Protein AF-A0A962WA52-F1 (afdb_monomer)

Foldseek 3Di:
DQQLCLLQDPVLDPPDPDPDDPDPDDDDPDRPVNVLVLQLVQLVQADPPFFAEEEEEEPFFAPQVVLDDSRYRYDYDNALSNNHLVSQVVCCLVPSGLAYEYEYAAVCDHPVRCRLVQVVCQDVVNDPPHNDPLRDVLRYHYYHQGHVCHVVVNVVVVVSRVSSRVDDRDDNPPDPPDD

Solvent-accessible surface area (backbone atoms only — not comparable to full-atom values): 10191 Å² total; per-residue (Å²): 128,50,48,44,64,58,28,45,34,73,85,51,41,82,88,53,97,65,80,82,84,89,62,100,71,85,87,62,100,71,44,60,61,55,54,48,53,51,50,52,63,42,41,74,68,43,49,84,90,52,54,26,34,41,36,42,17,9,71,67,12,27,62,44,69,83,59,46,53,60,34,28,32,51,47,74,38,72,28,52,24,32,62,35,42,64,53,59,48,48,39,50,74,68,64,59,24,68,29,40,37,41,32,19,31,28,80,98,55,26,95,73,66,51,31,62,62,48,45,50,28,11,60,71,61,77,33,84,55,46,38,59,86,89,51,63,63,93,36,50,47,82,45,54,52,13,58,85,18,36,72,58,49,49,49,50,50,54,53,48,36,52,53,51,65,72,46,78,77,86,67,84,83,69,82,94,78,84,133

Structure (mmCIF, N/CA/C/O backbone):
data_AF-A0A962WA52-F1
#
_entry.id   AF-A0A962WA52-F1
#
loop_
_atom_site.group_PDB
_atom_site.id
_atom_site.type_symbol
_atom_site.label_atom_id
_atom_site.label_alt_id
_atom_site.label_comp_id
_atom_site.label_asym_id
_atom_site.label_entity_id
_atom_site.label_seq_id
_atom_site.pdbx_PDB_ins_code
_atom_site.Cartn_x
_atom_site.Cartn_y
_atom_site.Cartn_z
_atom_site.occupancy
_atom_site.B_iso_or_equiv
_atom_site.auth_seq_id
_atom_site.auth_comp_id
_atom_site.auth_asym_id
_atom_site.auth_atom_id
_atom_site.pdbx_PDB_model_num
ATOM 1 N N . SER A 1 1 ? 16.076 7.268 -10.295 1.00 64.06 1 SER A N 1
ATOM 2 C CA . SER A 1 1 ? 16.394 5.851 -9.990 1.00 64.06 1 SER A CA 1
ATOM 3 C C . SER A 1 1 ? 15.216 5.239 -9.234 1.00 64.06 1 SER A C 1
ATOM 5 O O . SER A 1 1 ? 14.479 5.982 -8.607 1.00 64.06 1 SER A O 1
ATOM 7 N N . CYS A 1 2 ? 14.982 3.922 -9.314 1.00 74.50 2 CYS A N 1
ATOM 8 C CA . CYS A 1 2 ? 13.732 3.299 -8.834 1.00 74.50 2 CYS A CA 1
ATOM 9 C C . CYS A 1 2 ? 13.733 2.846 -7.363 1.00 74.50 2 CYS A C 1
ATOM 11 O O . CYS A 1 2 ? 12.703 2.414 -6.859 1.00 74.50 2 CYS A O 1
ATOM 13 N N . GLY A 1 3 ? 14.883 2.860 -6.680 1.00 77.12 3 GLY A N 1
ATOM 14 C CA . GLY A 1 3 ? 14.985 2.459 -5.269 1.00 77.12 3 GLY A CA 1
ATOM 15 C C . GLY A 1 3 ? 14.799 0.958 -4.979 1.00 77.12 3 GLY A C 1
ATOM 16 O O . GLY A 1 3 ? 14.909 0.540 -3.831 1.00 77.12 3 GLY A O 1
ATOM 17 N N . ILE A 1 4 ? 14.585 0.119 -5.998 1.00 81.69 4 ILE A N 1
ATOM 18 C CA . ILE A 1 4 ? 14.267 -1.309 -5.829 1.00 81.69 4 ILE A CA 1
ATOM 19 C C . ILE A 1 4 ? 15.338 -2.102 -5.067 1.00 81.69 4 ILE A C 1
ATOM 21 O O . ILE A 1 4 ? 15.006 -3.009 -4.304 1.00 81.69 4 ILE A O 1
ATOM 25 N N . CYS A 1 5 ? 16.615 -1.747 -5.256 1.00 78.38 5 CYS A N 1
ATOM 26 C CA . CYS A 1 5 ? 17.740 -2.358 -4.552 1.00 78.38 5 CYS A CA 1
ATOM 27 C C . CYS A 1 5 ? 17.744 -1.963 -3.074 1.00 78.38 5 CYS A C 1
ATOM 29 O O . CYS A 1 5 ? 17.950 -2.824 -2.229 1.00 78.38 5 CYS A O 1
ATOM 31 N N . ALA A 1 6 ? 17.450 -0.698 -2.756 1.00 79.38 6 ALA A N 1
ATOM 32 C CA . ALA A 1 6 ? 17.350 -0.226 -1.376 1.00 79.38 6 ALA A CA 1
ATOM 33 C C . ALA A 1 6 ? 16.185 -0.907 -0.639 1.00 79.38 6 ALA A C 1
ATOM 35 O O . ALA A 1 6 ? 16.360 -1.361 0.486 1.00 79.38 6 ALA A O 1
ATOM 36 N N . GLY A 1 7 ? 15.036 -1.080 -1.304 1.00 74.56 7 GLY A N 1
ATOM 37 C CA . GLY A 1 7 ? 13.901 -1.829 -0.753 1.00 74.56 7 GLY A CA 1
ATOM 38 C C . GLY A 1 7 ? 14.154 -3.337 -0.599 1.00 74.56 7 GLY A C 1
ATOM 39 O O . GLY A 1 7 ? 13.487 -4.002 0.191 1.00 74.56 7 GLY A O 1
ATOM 40 N N . ALA A 1 8 ? 15.119 -3.889 -1.345 1.00 82.06 8 ALA A N 1
ATOM 41 C CA . ALA A 1 8 ? 15.523 -5.293 -1.257 1.00 82.06 8 ALA A CA 1
ATOM 42 C C . ALA A 1 8 ? 16.645 -5.547 -0.243 1.00 82.06 8 ALA A C 1
ATOM 44 O O . ALA A 1 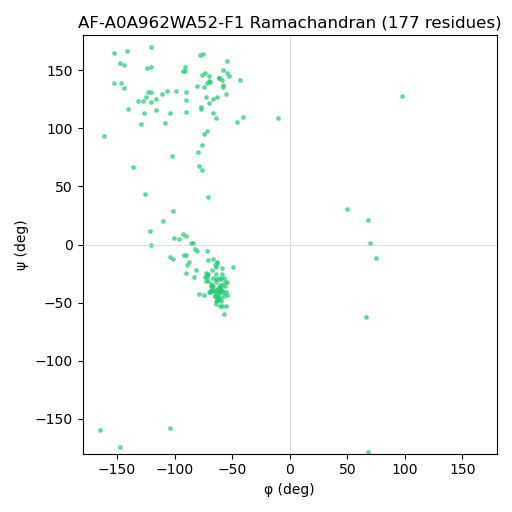8 ? 16.814 -6.679 0.204 1.00 82.06 8 ALA A O 1
ATOM 45 N N . CYS A 1 9 ? 17.454 -4.530 0.054 1.00 78.31 9 CYS A N 1
ATOM 46 C CA . CYS A 1 9 ? 18.700 -4.694 0.778 1.00 78.31 9 CYS A CA 1
ATOM 47 C C . CYS A 1 9 ? 18.429 -4.876 2.280 1.00 78.31 9 CYS A C 1
ATOM 49 O O . CYS A 1 9 ? 17.959 -3.937 2.927 1.00 78.31 9 CYS A O 1
ATOM 51 N N . PRO A 1 10 ? 18.765 -6.032 2.884 1.00 70.38 10 PRO A N 1
ATOM 52 C CA . PRO A 1 10 ? 18.552 -6.243 4.315 1.00 70.38 10 PRO A CA 1
ATOM 53 C C . PRO A 1 10 ? 19.327 -5.248 5.186 1.00 70.38 10 PRO A C 1
ATOM 55 O O . PRO A 1 10 ? 18.877 -4.909 6.278 1.00 70.38 10 PRO A O 1
ATOM 58 N N . SER A 1 11 ? 20.477 -4.759 4.706 1.00 71.81 11 SER A N 1
ATOM 59 C CA . SER A 1 11 ? 21.265 -3.747 5.414 1.00 71.81 11 SER A CA 1
ATOM 60 C C . SER A 1 11 ? 20.588 -2.373 5.409 1.00 71.81 11 SER A C 1
ATOM 62 O O . SER A 1 11 ? 20.771 -1.606 6.343 1.00 71.81 11 SER A O 1
ATOM 64 N N . SER A 1 12 ? 19.738 -2.076 4.426 1.00 73.31 12 SER A N 1
ATOM 65 C CA . SER A 1 12 ? 18.975 -0.824 4.369 1.00 73.31 12 SER A CA 1
ATOM 66 C C . SER A 1 12 ? 17.706 -0.845 5.231 1.00 73.31 12 SER A C 1
ATOM 68 O O . SER A 1 12 ? 17.027 0.176 5.326 1.00 73.31 12 SER A O 1
ATOM 70 N N . SER A 1 13 ? 17.376 -1.980 5.862 1.00 73.94 13 SER A N 1
ATOM 71 C CA . SER A 1 13 ? 16.224 -2.083 6.759 1.00 73.94 13 SER A CA 1
ATOM 72 C C . SER A 1 13 ? 16.440 -1.230 8.017 1.00 73.94 13 SER A C 1
ATOM 74 O O . SER A 1 13 ? 17.423 -1.445 8.730 1.00 73.94 13 SER A O 1
ATOM 76 N N . PRO A 1 14 ? 15.515 -0.314 8.355 1.00 69.88 14 PRO A N 1
ATOM 77 C CA . PRO A 1 14 ? 15.615 0.510 9.556 1.00 69.88 14 PRO A CA 1
ATOM 78 C C . PRO A 1 14 ? 15.382 -0.309 10.833 1.00 69.88 14 PRO A C 1
ATOM 80 O O . PRO A 1 14 ? 15.709 0.150 11.918 1.00 69.88 14 PRO A O 1
ATOM 83 N N . PHE A 1 15 ? 14.858 -1.532 10.706 1.00 74.69 15 PHE A N 1
ATOM 84 C CA . PHE A 1 15 ? 14.554 -2.432 11.821 1.00 74.69 15 PHE A CA 1
ATOM 85 C C . PHE A 1 15 ? 15.706 -3.390 12.157 1.00 74.69 15 PHE A C 1
ATOM 87 O O . PHE A 1 15 ? 15.524 -4.348 12.905 1.00 74.69 15 PHE A O 1
ATOM 94 N N . ARG A 1 16 ? 16.885 -3.193 11.558 1.00 66.38 16 ARG A N 1
ATOM 95 C CA . ARG A 1 16 ? 18.069 -4.012 11.823 1.00 66.38 16 ARG A CA 1
ATOM 96 C C . ARG A 1 16 ? 18.879 -3.406 12.975 1.00 66.38 16 ARG A C 1
ATOM 98 O O . ARG A 1 16 ? 19.330 -2.272 12.877 1.00 66.38 16 ARG A O 1
ATOM 105 N N . HIS A 1 17 ? 19.135 -4.196 14.018 1.00 54.25 17 HIS A N 1
ATOM 106 C CA . HIS A 1 17 ? 20.075 -3.863 15.094 1.00 54.25 17 HIS A CA 1
ATOM 107 C C . HIS A 1 17 ? 21.522 -4.135 14.656 1.00 54.25 17 HIS A C 1
ATOM 109 O O . HIS A 1 17 ? 22.074 -5.181 14.980 1.00 54.25 17 HIS A O 1
ATOM 115 N N . VAL A 1 18 ? 22.138 -3.237 13.887 1.00 49.59 18 VAL A N 1
ATOM 116 C CA . VAL A 1 18 ? 23.607 -3.117 13.834 1.00 49.59 18 VAL A CA 1
ATOM 117 C C . VAL A 1 18 ? 23.950 -1.646 13.626 1.00 49.59 18 VAL A C 1
ATOM 119 O O . VAL A 1 18 ? 23.264 -0.976 12.850 1.00 49.59 18 VAL A O 1
ATOM 122 N N . ASP A 1 19 ? 24.985 -1.183 14.328 1.00 43.81 19 ASP A N 1
ATOM 123 C CA . ASP A 1 19 ? 25.539 0.166 14.256 1.00 43.81 19 ASP A CA 1
ATOM 124 C C . ASP A 1 19 ? 25.669 0.679 12.818 1.00 43.81 19 ASP A C 1
ATOM 126 O O . ASP A 1 19 ? 25.969 -0.060 11.878 1.00 43.81 19 ASP A O 1
ATOM 130 N N . GLU A 1 20 ? 25.379 1.971 12.698 1.00 44.53 20 GLU A N 1
ATOM 131 C CA . GLU A 1 20 ? 25.516 2.854 11.546 1.00 44.53 20 GLU A CA 1
ATOM 132 C C . GLU A 1 20 ? 26.299 2.268 10.353 1.00 44.53 20 GLU A C 1
ATOM 134 O O . GLU A 1 20 ? 27.518 2.100 10.370 1.00 44.53 20 GLU A O 1
ATOM 139 N N . LEU A 1 21 ? 25.579 1.955 9.271 1.00 48.38 21 LEU A N 1
ATOM 140 C CA . LEU A 1 21 ? 26.187 1.493 8.026 1.00 48.38 21 LEU A CA 1
ATOM 141 C C . LEU A 1 21 ? 26.907 2.642 7.316 1.00 48.38 21 LEU A C 1
ATOM 143 O O . LEU A 1 21 ? 26.312 3.383 6.534 1.00 48.38 21 LEU A O 1
ATOM 147 N N . THR A 1 22 ? 28.219 2.721 7.514 1.00 44.91 22 THR A N 1
ATOM 148 C CA . THR A 1 22 ? 29.138 3.417 6.610 1.00 44.91 22 THR A CA 1
ATOM 149 C C . THR A 1 22 ? 29.365 2.540 5.377 1.00 44.91 22 THR A C 1
ATOM 151 O O . THR A 1 22 ? 30.307 1.754 5.324 1.00 44.91 22 THR A O 1
ATOM 154 N N . THR A 1 23 ? 28.501 2.626 4.364 1.00 39.19 23 THR A N 1
ATOM 155 C CA . THR A 1 23 ? 28.789 2.036 3.043 1.00 39.19 23 THR A CA 1
ATOM 156 C C . THR A 1 23 ? 28.875 3.134 1.993 1.00 39.19 23 THR A C 1
ATOM 158 O O . THR A 1 23 ? 27.892 3.818 1.724 1.00 39.19 23 THR A O 1
ATOM 161 N N . GLY A 1 24 ? 30.065 3.290 1.404 1.00 44.06 24 GLY A N 1
ATOM 162 C CA . GLY A 1 24 ? 30.445 4.330 0.440 1.00 44.06 24 GLY A CA 1
ATOM 163 C C . GLY A 1 24 ? 29.830 4.214 -0.960 1.00 44.06 24 GLY A C 1
ATOM 164 O O . GLY A 1 24 ? 30.521 4.455 -1.943 1.00 44.06 24 GLY A O 1
ATOM 165 N N . ILE A 1 25 ? 28.549 3.861 -1.071 1.00 44.75 25 ILE A N 1
ATOM 166 C CA . ILE A 1 25 ? 27.782 3.989 -2.316 1.00 44.75 25 ILE A CA 1
ATOM 167 C C . ILE A 1 25 ? 26.491 4.726 -1.967 1.00 44.75 25 ILE A C 1
ATOM 169 O O . ILE A 1 25 ? 2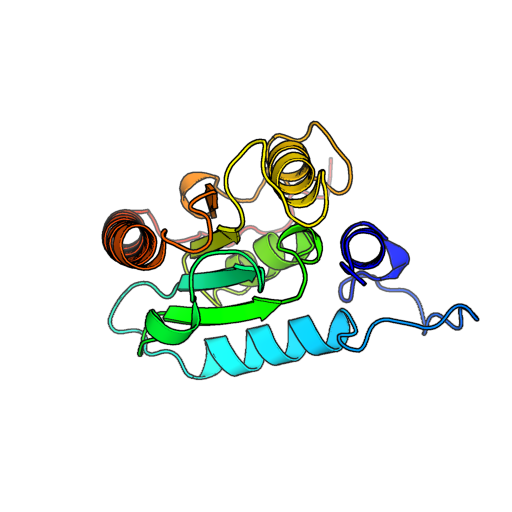5.592 4.179 -1.334 1.00 44.75 25 ILE A O 1
ATOM 173 N N . SER A 1 26 ? 26.444 6.002 -2.329 1.00 51.31 26 SER A N 1
ATOM 174 C CA . SER A 1 26 ? 25.296 6.879 -2.132 1.00 51.31 26 SER A CA 1
ATOM 175 C C . SER A 1 26 ? 24.153 6.592 -3.126 1.00 51.31 26 SER A C 1
ATOM 177 O O . SER A 1 26 ? 24.387 6.031 -4.197 1.00 51.31 26 SER A O 1
ATOM 179 N N . ILE A 1 27 ? 22.956 7.116 -2.779 1.00 47.38 27 ILE A N 1
ATOM 180 C CA . ILE A 1 27 ? 21.746 7.408 -3.606 1.00 47.38 27 ILE A CA 1
ATOM 181 C C . ILE A 1 27 ? 20.638 6.319 -3.561 1.00 47.38 27 ILE A C 1
ATOM 183 O O . ILE A 1 27 ? 20.941 5.151 -3.807 1.00 47.38 27 ILE A O 1
ATOM 187 N N . PRO A 1 28 ? 19.343 6.651 -3.263 1.00 50.53 28 PRO A N 1
ATOM 188 C CA . PRO A 1 28 ? 18.543 7.790 -3.776 1.00 50.53 28 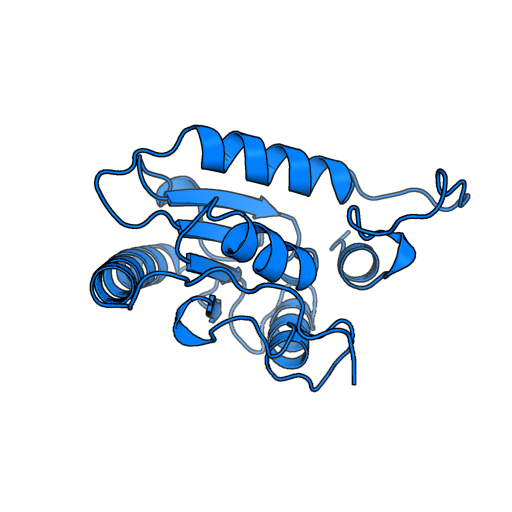PRO A CA 1
ATOM 189 C C . PRO A 1 28 ? 17.984 8.804 -2.760 1.00 50.53 28 PRO A C 1
ATOM 191 O O . PRO A 1 28 ? 18.007 8.574 -1.558 1.00 50.53 28 PRO A O 1
ATOM 194 N N . GLU A 1 29 ? 17.448 9.914 -3.292 1.00 50.91 29 GLU A N 1
ATOM 195 C CA . GLU A 1 29 ? 16.836 11.080 -2.609 1.00 50.91 29 GLU A CA 1
ATOM 196 C C . GLU A 1 29 ? 15.783 10.740 -1.534 1.00 50.91 29 GLU A C 1
ATOM 198 O O . GLU A 1 29 ? 15.524 11.554 -0.651 1.00 50.91 29 GLU A O 1
ATOM 203 N N . LEU A 1 30 ? 15.216 9.528 -1.555 1.00 60.81 30 LEU A N 1
ATOM 204 C CA . LEU A 1 30 ? 14.504 8.946 -0.418 1.00 60.81 30 LEU A CA 1
ATOM 205 C C . LEU A 1 30 ? 15.337 7.820 0.196 1.00 60.81 30 LEU A C 1
ATOM 207 O O . LEU A 1 30 ? 15.398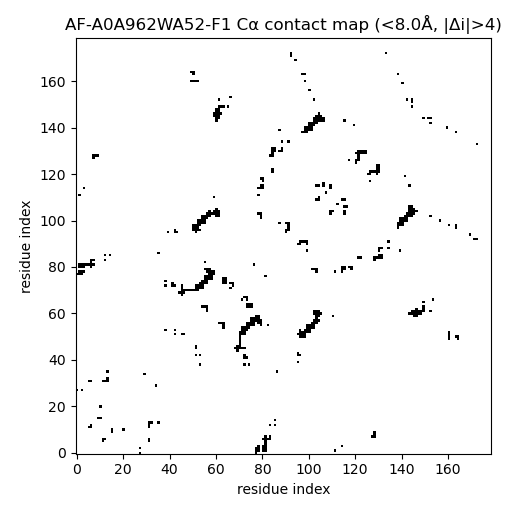 6.701 -0.322 1.00 60.81 30 LEU A O 1
ATOM 211 N N . HIS A 1 31 ? 15.935 8.113 1.345 1.00 76.81 31 HIS A N 1
ATOM 212 C CA . HIS A 1 31 ? 16.535 7.100 2.199 1.00 76.81 31 HIS A CA 1
ATOM 213 C C . HIS A 1 31 ? 15.426 6.246 2.841 1.00 76.81 31 HIS A C 1
ATOM 215 O O . HIS A 1 31 ? 14.368 6.767 3.188 1.00 76.81 31 HIS A O 1
ATOM 221 N N . ILE A 1 32 ? 15.647 4.945 3.056 1.00 80.06 32 ILE A N 1
ATOM 222 C CA . ILE A 1 32 ? 14.622 4.066 3.659 1.00 80.06 32 ILE A CA 1
ATOM 223 C C . ILE A 1 32 ? 14.159 4.597 5.031 1.00 80.06 32 ILE A C 1
ATOM 225 O O . ILE A 1 32 ? 12.973 4.540 5.348 1.00 80.06 32 ILE A O 1
ATOM 229 N N . LYS A 1 33 ? 15.068 5.198 5.812 1.00 82.94 33 LYS A N 1
ATOM 230 C CA . LYS A 1 33 ? 14.732 5.873 7.080 1.00 82.94 33 LYS A CA 1
ATOM 231 C C . LYS A 1 33 ? 13.758 7.043 6.895 1.00 82.94 33 LYS A C 1
ATOM 233 O O . LYS A 1 33 ? 12.844 7.203 7.690 1.00 82.94 33 LYS A O 1
ATOM 238 N N . GLU A 1 34 ? 13.930 7.824 5.833 1.00 86.50 34 GLU A N 1
ATOM 239 C CA . GLU A 1 34 ? 13.046 8.947 5.510 1.00 86.50 34 GLU A CA 1
ATOM 240 C C . GLU A 1 34 ? 11.653 8.447 5.107 1.00 86.50 34 GLU A C 1
ATOM 242 O O . GLU A 1 34 ? 10.645 9.001 5.535 1.00 86.50 34 GLU A O 1
ATOM 247 N N . LEU A 1 35 ? 11.571 7.350 4.344 1.00 88.88 35 LEU A N 1
ATOM 248 C CA . LEU A 1 35 ? 10.287 6.723 4.024 1.00 88.88 35 LEU A CA 1
ATOM 249 C C . LEU A 1 35 ? 9.563 6.228 5.285 1.00 88.88 35 LEU A C 1
ATOM 251 O O . LEU A 1 35 ? 8.342 6.370 5.379 1.00 88.88 35 LEU A O 1
ATOM 255 N N . LEU A 1 36 ? 10.299 5.661 6.248 1.00 91.00 36 LEU A N 1
ATOM 256 C CA . LEU A 1 36 ? 9.731 5.231 7.526 1.00 91.00 36 LEU A CA 1
ATOM 257 C C . LEU A 1 36 ? 9.193 6.430 8.315 1.00 91.00 36 LEU A C 1
ATOM 259 O O . LEU A 1 36 ? 8.021 6.431 8.677 1.00 91.00 36 LEU A O 1
ATOM 263 N N . ALA A 1 37 ? 10.003 7.478 8.483 1.00 92.00 37 ALA A N 1
ATOM 264 C CA . ALA A 1 37 ? 9.596 8.693 9.185 1.00 92.00 37 ALA A CA 1
ATOM 265 C C . ALA A 1 37 ? 8.360 9.343 8.537 1.00 92.00 37 ALA A C 1
ATOM 267 O O . ALA A 1 37 ? 7.426 9.745 9.228 1.00 92.00 37 ALA A O 1
ATOM 268 N N . ARG A 1 38 ? 8.297 9.385 7.198 1.00 94.44 38 ARG A N 1
ATOM 269 C CA . ARG A 1 38 ? 7.111 9.861 6.465 1.00 94.44 38 ARG A CA 1
ATOM 270 C C . ARG A 1 38 ? 5.893 8.976 6.681 1.00 94.44 38 ARG A C 1
ATOM 272 O O . ARG A 1 38 ? 4.789 9.505 6.788 1.00 94.44 38 ARG A O 1
ATOM 279 N N . THR A 1 39 ? 6.080 7.658 6.726 1.00 95.69 39 THR A N 1
ATOM 280 C CA . THR A 1 39 ? 5.002 6.696 6.996 1.00 95.69 39 THR A CA 1
ATOM 281 C C . THR A 1 39 ? 4.404 6.961 8.374 1.00 95.69 39 THR A C 1
ATOM 283 O O . THR A 1 39 ? 3.205 7.200 8.482 1.00 95.69 39 THR A O 1
ATOM 286 N N . GLU A 1 40 ? 5.241 7.015 9.410 1.00 96.00 40 GLU A N 1
ATOM 287 C CA . GLU A 1 40 ? 4.818 7.288 10.787 1.00 96.00 40 GLU A CA 1
ATOM 288 C C . GLU A 1 40 ? 4.138 8.652 10.911 1.00 96.00 40 GLU A C 1
ATOM 290 O O . GLU A 1 40 ? 3.027 8.750 11.428 1.00 96.00 40 GLU A O 1
ATOM 295 N N . ALA A 1 41 ? 4.753 9.701 10.358 1.00 96.94 41 ALA A N 1
ATOM 296 C CA . ALA A 1 41 ? 4.211 11.054 10.408 1.00 96.94 41 ALA A CA 1
ATOM 297 C C . ALA A 1 41 ? 2.880 11.200 9.655 1.00 96.94 41 ALA A C 1
ATOM 299 O O . ALA A 1 41 ? 2.073 12.062 10.005 1.00 96.94 41 ALA A O 1
ATOM 300 N N . SER A 1 42 ? 2.650 10.403 8.608 1.00 96.94 42 SER A N 1
ATOM 301 C CA . SER A 1 42 ? 1.387 10.419 7.862 1.00 96.94 42 SER A CA 1
ATOM 302 C C . SER A 1 42 ? 0.298 9.652 8.609 1.00 96.94 42 SER A C 1
ATOM 304 O O . SER A 1 42 ? -0.817 10.150 8.726 1.00 96.94 42 SER A O 1
ATOM 306 N N . LEU A 1 43 ? 0.632 8.486 9.169 1.00 97.56 43 LEU A N 1
ATOM 307 C CA . LEU A 1 43 ? -0.304 7.656 9.931 1.00 97.56 43 LEU A CA 1
ATOM 308 C C . LEU A 1 43 ? -0.713 8.291 11.264 1.00 97.56 43 LEU A C 1
ATOM 310 O O . LEU A 1 43 ? -1.879 8.211 11.639 1.00 97.56 43 LEU A O 1
ATOM 314 N N . ALA A 1 44 ? 0.196 8.999 11.939 1.00 96.69 44 ALA A N 1
ATOM 315 C CA . ALA A 1 44 ? -0.084 9.681 13.206 1.00 96.69 44 ALA A CA 1
ATOM 316 C C . ALA A 1 44 ? -1.146 10.794 13.103 1.00 96.69 44 ALA A C 1
ATOM 318 O O . ALA A 1 44 ? -1.663 11.249 14.121 1.00 96.69 44 ALA A O 1
ATOM 319 N N . LYS A 1 45 ? -1.459 11.259 11.887 1.00 95.81 45 LYS A N 1
ATOM 320 C CA . LYS A 1 45 ? -2.461 12.306 11.627 1.00 95.81 45 LYS A CA 1
ATOM 321 C C . LYS A 1 45 ? -3.858 11.748 11.363 1.00 95.81 45 LYS A C 1
ATOM 323 O O . LYS A 1 45 ? -4.795 12.535 11.239 1.00 95.81 45 LYS A O 1
ATOM 328 N N . LEU A 1 46 ? -3.988 10.433 11.207 1.00 97.19 46 LEU A N 1
ATOM 329 C CA . LEU A 1 46 ? -5.256 9.812 10.852 1.00 97.19 46 LEU A CA 1
ATOM 330 C C . LEU A 1 46 ? -6.200 9.749 12.055 1.00 97.19 46 LEU A C 1
ATOM 332 O O . LEU A 1 46 ? -5.779 9.558 13.196 1.00 97.19 46 LEU A O 1
ATOM 336 N N . SER A 1 47 ? -7.494 9.881 11.787 1.00 95.50 47 SER A N 1
ATOM 337 C CA . SER A 1 47 ? -8.557 9.657 12.757 1.00 95.50 47 SER A CA 1
ATOM 338 C C . SER A 1 47 ? -8.831 8.161 12.956 1.00 95.50 47 SER A C 1
ATOM 340 O O . SER A 1 47 ? -8.424 7.309 12.164 1.00 95.50 47 SER A O 1
ATOM 342 N N . SER A 1 48 ? -9.526 7.841 14.048 1.00 92.31 48 SER A N 1
ATOM 343 C CA . SER A 1 48 ? -9.891 6.468 14.434 1.00 92.31 48 SER A CA 1
ATOM 344 C C . SER A 1 48 ? -11.392 6.187 14.290 1.00 92.31 48 SER A C 1
ATOM 346 O O . SER A 1 48 ? -11.911 5.284 14.936 1.00 92.31 48 SER A O 1
ATOM 348 N N . ASP A 1 49 ? -12.105 6.980 13.487 1.00 90.75 49 ASP A N 1
ATOM 349 C CA . ASP A 1 49 ? -13.539 6.821 13.198 1.00 90.75 49 ASP A CA 1
ATOM 350 C C . ASP A 1 49 ? -13.836 5.634 12.271 1.00 90.75 49 ASP A C 1
ATOM 352 O O . ASP A 1 49 ? -14.916 5.051 12.340 1.00 90.75 49 ASP A O 1
ATOM 356 N N . GLN A 1 50 ? -12.882 5.270 11.415 1.00 93.19 50 GLN A N 1
ATOM 357 C CA . GLN A 1 50 ? -12.944 4.118 10.515 1.00 93.19 50 GLN A CA 1
ATOM 358 C C . GLN A 1 50 ? -11.563 3.446 10.447 1.00 93.19 50 GLN A C 1
ATOM 360 O O . GLN A 1 50 ? -10.570 4.052 10.866 1.00 93.19 50 GLN A O 1
ATOM 365 N N . PRO A 1 51 ? -11.457 2.217 9.904 1.00 96.88 51 PRO A N 1
ATOM 366 C CA . PRO A 1 51 ? -10.166 1.560 9.735 1.00 96.88 51 PRO A CA 1
ATOM 367 C C . PRO A 1 51 ? -9.190 2.424 8.935 1.00 96.88 51 PRO A C 1
ATOM 369 O O . PRO A 1 51 ? -9.520 2.916 7.855 1.00 96.88 51 PRO A O 1
ATOM 372 N N . ARG A 1 52 ? -7.984 2.598 9.475 1.00 98.19 52 ARG A N 1
ATOM 373 C CA . ARG A 1 52 ? -6.897 3.363 8.873 1.00 98.19 52 ARG A CA 1
ATOM 374 C C . ARG A 1 52 ? -6.172 2.532 7.823 1.00 98.19 52 ARG A C 1
ATOM 376 O O . ARG A 1 52 ? -5.845 1.368 8.072 1.00 98.19 52 ARG A O 1
ATOM 383 N N . ILE A 1 53 ? -5.865 3.142 6.682 1.00 98.62 53 ILE A N 1
ATOM 384 C CA . ILE A 1 53 ? -5.123 2.509 5.586 1.00 98.62 53 ILE A CA 1
ATOM 385 C C . ILE A 1 53 ? -3.844 3.292 5.293 1.00 98.62 53 ILE A C 1
ATOM 387 O O . ILE A 1 53 ? -3.875 4.507 5.091 1.00 98.62 53 ILE A O 1
ATOM 391 N N . MET A 1 54 ? -2.724 2.572 5.201 1.00 98.56 54 MET A N 1
ATOM 392 C CA . MET A 1 54 ? -1.500 3.080 4.584 1.00 98.56 54 MET A CA 1
ATOM 393 C C . MET A 1 54 ? -1.502 2.744 3.088 1.00 98.56 54 MET A C 1
ATOM 395 O O . MET A 1 54 ? -1.429 1.572 2.721 1.00 98.56 54 MET A O 1
ATOM 399 N N . LEU A 1 55 ? -1.570 3.757 2.227 1.00 98.69 55 LEU A N 1
ATOM 400 C CA . LEU A 1 55 ? -1.542 3.638 0.770 1.00 98.69 55 LEU A CA 1
ATOM 401 C C . LEU A 1 55 ? -0.169 4.037 0.211 1.00 98.69 55 LEU A C 1
ATOM 403 O O . LEU A 1 55 ? 0.207 5.208 0.230 1.00 98.69 55 LEU A O 1
ATOM 407 N N . TYR A 1 56 ? 0.564 3.081 -0.354 1.00 98.31 56 TYR A N 1
ATOM 408 C CA . TYR A 1 56 ? 1.769 3.357 -1.138 1.00 98.31 56 TYR A CA 1
ATOM 409 C C . TYR A 1 56 ? 1.457 3.334 -2.634 1.00 98.31 56 TYR A C 1
ATOM 411 O O . TYR A 1 56 ? 0.833 2.397 -3.127 1.00 98.31 56 TYR A O 1
ATOM 419 N N . GLY A 1 57 ? 1.919 4.344 -3.367 1.00 97.25 57 GLY A N 1
ATOM 420 C CA . GLY A 1 57 ? 1.810 4.444 -4.822 1.00 97.25 57 GLY A CA 1
ATOM 421 C C . GLY A 1 57 ? 3.168 4.621 -5.483 1.00 97.25 57 GLY A C 1
ATOM 422 O O . GLY A 1 57 ? 4.078 5.186 -4.879 1.00 97.25 57 GLY A O 1
ATOM 423 N N . CYS A 1 58 ? 3.315 4.173 -6.731 1.00 94.69 58 CYS A N 1
ATOM 424 C CA . CYS A 1 58 ? 4.442 4.609 -7.555 1.00 94.69 58 CYS A CA 1
ATOM 425 C C . CYS A 1 58 ? 4.101 5.851 -8.389 1.00 94.69 58 CYS A C 1
ATOM 427 O O . CYS A 1 58 ? 2.977 5.949 -8.876 1.00 94.69 58 CYS A O 1
ATOM 429 N N . ASP A 1 59 ? 5.090 6.702 -8.673 1.00 95.75 59 ASP A N 1
ATOM 430 C CA . ASP A 1 59 ? 4.937 7.960 -9.433 1.00 95.75 59 ASP A CA 1
ATOM 431 C C . ASP A 1 59 ? 4.382 7.770 -10.859 1.00 95.75 59 ASP A C 1
ATOM 433 O O . ASP A 1 59 ? 3.846 8.696 -11.459 1.00 95.75 59 ASP A O 1
ATOM 437 N N . HIS A 1 60 ? 4.494 6.556 -11.406 1.00 96.44 60 HIS A N 1
ATOM 438 C CA . HIS A 1 60 ? 4.000 6.182 -12.737 1.00 96.44 60 HIS A CA 1
ATOM 439 C C . HIS A 1 60 ? 2.660 5.416 -12.707 1.00 96.44 60 HIS A C 1
ATOM 441 O O . HIS A 1 60 ? 2.210 4.897 -13.728 1.00 96.44 60 HIS A O 1
ATOM 447 N N . GLY A 1 61 ? 2.054 5.274 -11.527 1.00 96.69 61 GLY A N 1
ATOM 448 C CA . GLY A 1 61 ? 0.772 4.604 -11.316 1.00 96.69 61 GLY A CA 1
ATOM 449 C C . GLY A 1 61 ? -0.360 5.601 -11.083 1.00 96.69 61 GLY A C 1
ATOM 450 O O . GLY A 1 61 ? -0.273 6.763 -11.469 1.00 96.69 61 GLY A O 1
ATOM 451 N N . SER A 1 62 ? -1.427 5.133 -10.439 1.00 97.50 62 SER A N 1
ATOM 452 C CA . SER A 1 62 ? -2.529 5.982 -9.981 1.00 97.50 62 SER A CA 1
ATOM 453 C C . SER A 1 62 ? -2.036 7.139 -9.106 1.00 97.50 62 SER A C 1
ATOM 455 O O . SER A 1 62 ? -1.116 6.973 -8.304 1.00 97.50 62 SER A O 1
ATOM 457 N N . VAL A 1 63 ? -2.723 8.279 -9.181 1.00 97.06 63 VAL A N 1
ATOM 458 C CA . VAL A 1 63 ? -2.452 9.448 -8.332 1.00 97.06 63 VAL A CA 1
ATOM 459 C C . VAL A 1 63 ? -2.969 9.173 -6.918 1.00 97.06 63 VAL A C 1
ATOM 461 O O . VAL A 1 63 ? -4.152 9.332 -6.633 1.00 97.06 63 VAL A O 1
ATOM 464 N N . VAL A 1 64 ? -2.094 8.706 -6.024 1.00 97.44 64 VAL A N 1
ATOM 465 C CA . VAL A 1 64 ? -2.499 8.295 -4.665 1.00 97.44 64 VAL A CA 1
ATOM 466 C C . VAL A 1 64 ? -2.836 9.471 -3.750 1.00 97.44 64 VAL A C 1
ATOM 468 O O . VAL A 1 64 ? -3.613 9.304 -2.814 1.00 97.44 64 VAL A O 1
ATOM 471 N N . GLN A 1 65 ? -2.298 10.662 -4.026 1.00 96.75 65 GLN A N 1
ATOM 472 C CA . GLN A 1 65 ? -2.582 11.881 -3.258 1.00 96.75 65 GLN A CA 1
ATOM 473 C C . GLN A 1 65 ? -4.068 12.257 -3.302 1.00 96.75 65 GLN A C 1
ATOM 475 O O . GLN A 1 65 ? -4.600 12.700 -2.289 1.00 96.75 65 GLN A O 1
ATOM 480 N N . ASP A 1 66 ? -4.746 12.006 -4.426 1.00 96.69 66 ASP A N 1
ATOM 481 C CA . ASP A 1 66 ? -6.180 12.283 -4.605 1.00 96.69 66 ASP A CA 1
ATOM 482 C C . ASP A 1 66 ? -7.076 11.403 -3.714 1.00 96.69 66 ASP A C 1
ATOM 484 O O . ASP A 1 66 ? -8.273 11.652 -3.588 1.00 96.69 66 ASP A O 1
ATOM 488 N N . ILE A 1 67 ? -6.508 10.355 -3.112 1.00 97.50 67 ILE A N 1
ATOM 489 C CA . ILE A 1 67 ? -7.214 9.366 -2.288 1.00 97.50 67 ILE A CA 1
ATOM 490 C C . ILE A 1 67 ? -6.947 9.596 -0.793 1.00 97.50 67 ILE A C 1
ATOM 492 O O . ILE A 1 67 ? -7.624 9.016 0.055 1.00 97.50 67 ILE A O 1
ATOM 496 N N . GLN A 1 68 ? -5.981 10.456 -0.454 1.00 97.25 68 GLN A N 1
ATOM 497 C CA . GLN A 1 68 ? -5.675 10.796 0.931 1.00 97.25 68 GLN A CA 1
ATOM 498 C C . GLN A 1 68 ? -6.908 11.377 1.635 1.00 97.25 68 GLN A C 1
ATOM 500 O O . GLN A 1 68 ? -7.607 12.238 1.100 1.00 97.25 68 GLN A O 1
ATOM 505 N N . SER A 1 69 ? -7.160 10.928 2.860 1.00 97.56 69 SER A N 1
ATOM 506 C CA . SER A 1 69 ? -8.319 11.334 3.657 1.00 97.56 69 SER A CA 1
ATOM 507 C C . SER A 1 69 ? -7.977 11.342 5.149 1.00 97.56 69 SER A C 1
ATOM 509 O O . SER A 1 69 ? -6.827 11.126 5.530 1.00 97.56 69 SER A O 1
ATOM 511 N N . SER A 1 70 ? -8.967 11.572 6.016 1.00 97.38 70 SER A N 1
ATOM 512 C CA . SER A 1 70 ? -8.777 11.471 7.468 1.00 97.38 70 SER A CA 1
ATOM 513 C C . SER A 1 70 ? -8.428 10.053 7.933 1.00 97.38 70 SER A C 1
ATOM 515 O O . SER A 1 70 ? -7.861 9.899 9.005 1.00 97.38 70 SER A O 1
ATOM 517 N N . THR A 1 71 ? -8.710 9.021 7.134 1.00 98.06 71 THR A N 1
ATOM 518 C CA . THR A 1 71 ? -8.479 7.605 7.479 1.00 98.06 71 THR A CA 1
ATOM 519 C C . THR A 1 71 ? -7.541 6.899 6.498 1.00 98.06 71 THR A C 1
ATOM 521 O O . THR A 1 71 ? -7.207 5.731 6.683 1.00 98.06 71 THR A O 1
ATOM 524 N N . VAL A 1 72 ? -7.056 7.597 5.469 1.00 98.50 72 VAL A N 1
ATOM 525 C CA . VAL A 1 72 ? -6.139 7.051 4.463 1.00 98.50 72 VAL A CA 1
ATOM 526 C C . VAL A 1 72 ? -4.918 7.952 4.357 1.00 98.50 72 VAL A C 1
ATOM 528 O O . VAL A 1 72 ? -5.017 9.085 3.885 1.00 98.50 72 VAL A O 1
ATOM 531 N N . ALA A 1 73 ? -3.755 7.439 4.754 1.00 98.38 73 ALA A N 1
ATOM 532 C CA . ALA A 1 73 ? -2.470 8.091 4.522 1.00 98.38 73 ALA A CA 1
ATOM 533 C C . ALA A 1 73 ? -1.900 7.623 3.181 1.00 98.38 73 ALA A C 1
ATOM 535 O O . ALA A 1 73 ? -1.836 6.420 2.941 1.00 98.38 73 ALA A O 1
ATOM 536 N N . ALA A 1 74 ? -1.456 8.544 2.322 1.00 98.19 74 ALA A N 1
ATOM 537 C CA . ALA A 1 74 ? -0.944 8.208 0.995 1.00 98.19 74 ALA A CA 1
ATOM 538 C C . ALA A 1 74 ? 0.489 8.714 0.782 1.00 98.19 74 ALA A C 1
ATOM 540 O O . ALA A 1 74 ? 0.788 9.884 1.011 1.00 98.19 74 ALA A O 1
ATOM 541 N N . ILE A 1 75 ? 1.377 7.848 0.291 1.00 97.12 75 ILE A N 1
ATOM 542 C CA . ILE A 1 75 ? 2.753 8.203 -0.084 1.00 97.12 75 ILE A CA 1
ATOM 543 C C . ILE A 1 75 ? 3.010 7.739 -1.518 1.00 97.12 75 ILE A C 1
ATOM 545 O O . ILE A 1 75 ? 2.879 6.552 -1.814 1.00 97.12 75 ILE A O 1
ATOM 549 N N . SER A 1 76 ? 3.411 8.668 -2.395 1.00 95.31 76 SER A N 1
ATOM 550 C CA . SER A 1 76 ? 3.980 8.326 -3.708 1.00 95.31 76 SER A CA 1
ATOM 551 C C . SER A 1 76 ? 5.499 8.235 -3.626 1.00 95.31 76 SER A C 1
ATOM 553 O O . SER A 1 76 ? 6.135 8.909 -2.810 1.00 95.31 76 SER A O 1
ATOM 555 N N . MET A 1 77 ? 6.075 7.382 -4.462 1.00 93.44 77 MET A N 1
ATOM 556 C CA . MET A 1 77 ? 7.508 7.136 -4.541 1.00 93.44 77 MET A CA 1
ATOM 557 C C . MET A 1 77 ? 7.903 6.670 -5.952 1.00 93.44 77 MET A C 1
ATOM 559 O O . MET A 1 77 ? 7.051 6.172 -6.686 1.00 93.44 77 MET A O 1
ATOM 563 N N . PRO A 1 78 ? 9.194 6.675 -6.326 1.00 93.56 78 PRO A N 1
ATOM 564 C CA . PRO A 1 78 ? 9.603 6.311 -7.688 1.00 93.56 78 PRO A CA 1
ATOM 565 C C . PRO A 1 78 ? 9.142 4.918 -8.149 1.00 93.56 78 PRO A C 1
ATOM 567 O O . PRO A 1 78 ? 8.859 4.693 -9.323 1.00 93.56 78 PRO A O 1
ATOM 570 N N . CYS A 1 79 ? 9.048 3.952 -7.232 1.00 94.69 79 CYS A N 1
ATOM 571 C CA . CYS A 1 79 ? 8.589 2.598 -7.532 1.00 94.69 79 CYS A CA 1
ATOM 572 C C . CYS A 1 79 ? 7.960 1.942 -6.305 1.00 94.69 79 CYS A C 1
ATOM 574 O O . CYS A 1 79 ? 8.550 1.983 -5.229 1.00 94.69 79 CYS A O 1
ATOM 576 N N . ALA A 1 80 ? 6.858 1.211 -6.480 1.00 94.94 80 ALA A N 1
ATOM 577 C CA . ALA A 1 80 ? 6.245 0.419 -5.409 1.00 94.94 80 ALA A CA 1
ATOM 578 C C . ALA A 1 80 ? 7.226 -0.606 -4.802 1.00 94.94 80 ALA A C 1
ATOM 580 O O . ALA A 1 80 ? 7.175 -0.911 -3.616 1.00 94.94 80 ALA A O 1
ATOM 581 N N . ALA A 1 81 ? 8.190 -1.083 -5.595 1.00 93.81 81 ALA A N 1
ATOM 582 C CA . ALA A 1 81 ? 9.210 -2.029 -5.150 1.00 93.81 81 ALA A CA 1
ATOM 583 C C . ALA A 1 81 ? 10.270 -1.435 -4.202 1.00 93.81 81 ALA A C 1
ATOM 585 O O . ALA A 1 81 ? 11.121 -2.182 -3.705 1.00 93.81 81 ALA A O 1
ATOM 586 N N . LEU A 1 82 ? 10.237 -0.118 -3.965 1.00 92.31 82 LEU A N 1
ATOM 587 C CA . LEU A 1 82 ? 10.997 0.537 -2.903 1.00 92.31 82 LEU A CA 1
ATOM 588 C C . LEU A 1 82 ? 10.411 0.218 -1.518 1.00 92.31 82 LEU A C 1
ATOM 590 O O . LEU A 1 82 ? 11.176 0.219 -0.561 1.00 92.31 82 LEU A O 1
ATOM 594 N N . VAL A 1 83 ? 9.112 -0.102 -1.403 1.00 92.75 83 VAL A N 1
ATOM 595 C CA . VAL A 1 83 ? 8.484 -0.495 -0.129 1.00 92.75 83 VAL A CA 1
ATOM 596 C C . VAL A 1 83 ? 9.062 -1.839 0.335 1.00 92.75 83 VAL A C 1
ATOM 598 O O . VAL A 1 83 ? 8.826 -2.866 -0.314 1.00 92.75 83 VAL A O 1
ATOM 601 N N . PRO A 1 84 ? 9.808 -1.885 1.454 1.00 91.25 84 PRO A N 1
ATOM 602 C CA . PRO A 1 84 ? 10.272 -3.149 2.008 1.00 91.25 84 PRO A CA 1
ATOM 603 C C . PRO A 1 84 ? 9.087 -3.910 2.626 1.00 91.25 84 PRO A C 1
ATOM 605 O O . PRO A 1 84 ? 8.307 -3.304 3.358 1.00 91.25 84 PRO A O 1
ATOM 608 N N . PRO A 1 85 ? 8.963 -5.240 2.466 1.00 94.06 85 PRO A N 1
ATOM 609 C CA . PRO A 1 85 ? 7.901 -6.009 3.130 1.00 94.06 85 PRO A CA 1
ATOM 610 C C . PRO A 1 85 ? 7.916 -5.900 4.662 1.00 94.06 85 PRO A C 1
ATOM 612 O O . PRO A 1 85 ? 6.878 -6.019 5.305 1.00 94.06 85 PRO A O 1
ATOM 615 N N . ALA A 1 86 ? 9.078 -5.608 5.257 1.00 91.38 86 ALA A N 1
ATOM 616 C CA . ALA A 1 86 ? 9.200 -5.336 6.687 1.00 91.38 86 ALA A CA 1
ATOM 617 C C . ALA A 1 86 ? 8.437 -4.075 7.134 1.00 91.38 86 ALA A C 1
ATOM 619 O O . ALA A 1 86 ? 8.039 -3.999 8.289 1.00 91.38 86 ALA A O 1
ATOM 620 N N . PHE A 1 87 ? 8.206 -3.102 6.242 1.00 92.88 87 PHE A N 1
ATOM 621 C CA . PHE A 1 87 ? 7.389 -1.924 6.558 1.00 92.88 87 PHE A CA 1
ATOM 622 C C . PHE A 1 87 ? 5.930 -2.322 6.736 1.00 92.88 87 PHE A C 1
ATOM 624 O O . PHE A 1 87 ? 5.276 -1.832 7.646 1.00 92.88 87 PHE A O 1
ATOM 631 N N . VAL A 1 88 ? 5.439 -3.244 5.906 1.00 95.69 88 VAL A N 1
ATOM 632 C CA . VAL A 1 88 ? 4.074 -3.770 6.018 1.00 95.69 88 VAL A CA 1
ATOM 633 C C . VAL A 1 88 ? 3.886 -4.487 7.354 1.00 95.69 88 VAL A C 1
ATOM 635 O O . VAL A 1 88 ? 2.934 -4.198 8.070 1.00 95.69 88 VAL A O 1
ATOM 638 N N . ASP A 1 89 ? 4.829 -5.364 7.724 1.00 94.25 89 ASP A N 1
ATOM 639 C CA . ASP A 1 89 ? 4.820 -6.030 9.036 1.00 94.25 89 ASP A CA 1
ATOM 640 C C . ASP A 1 89 ? 4.875 -5.010 10.182 1.00 94.25 89 ASP A C 1
ATOM 642 O O . ASP A 1 89 ? 4.083 -5.089 11.114 1.00 94.25 89 ASP A O 1
ATOM 646 N N . TYR A 1 90 ? 5.760 -4.015 10.094 1.00 94.00 90 TYR A N 1
ATOM 647 C CA . TYR A 1 90 ? 5.886 -2.958 11.097 1.00 94.00 90 TYR A CA 1
ATOM 648 C C . TYR A 1 90 ? 4.589 -2.164 11.292 1.00 94.00 90 TYR A C 1
ATOM 650 O O . TYR A 1 90 ? 4.111 -2.063 12.419 1.00 94.00 90 TYR A O 1
ATOM 658 N N . VAL A 1 91 ? 4.006 -1.642 10.207 1.00 96.31 91 VAL A N 1
ATOM 659 C CA . VAL A 1 91 ? 2.786 -0.818 10.243 1.00 96.31 91 VAL A CA 1
ATOM 660 C C . VAL A 1 91 ? 1.634 -1.565 10.910 1.00 96.31 91 VAL A C 1
ATOM 662 O O . VAL A 1 91 ? 0.948 -0.989 11.752 1.00 96.31 91 VAL A O 1
ATOM 665 N N . LEU A 1 92 ? 1.454 -2.844 10.571 1.00 95.81 92 LEU A N 1
ATOM 666 C CA . LEU A 1 92 ? 0.386 -3.672 11.129 1.00 95.81 92 LEU A CA 1
ATOM 667 C C . LEU A 1 92 ? 0.689 -4.092 12.575 1.00 95.81 92 LEU A C 1
ATOM 669 O O . LEU A 1 92 ? -0.178 -4.001 13.435 1.00 95.81 92 LEU A O 1
ATOM 673 N N . ARG A 1 93 ? 1.925 -4.512 12.877 1.00 93.56 93 ARG A N 1
ATOM 674 C CA . ARG A 1 93 ? 2.327 -4.942 14.229 1.00 93.56 93 ARG A CA 1
ATOM 675 C C . ARG A 1 93 ? 2.262 -3.816 15.253 1.00 93.56 93 ARG A C 1
ATOM 677 O O . ARG A 1 93 ? 2.086 -4.084 16.431 1.00 93.56 93 ARG A O 1
ATOM 684 N N . GLN A 1 94 ? 2.518 -2.580 14.842 1.00 93.50 94 GLN A N 1
ATOM 685 C CA . GLN A 1 94 ? 2.458 -1.413 15.723 1.00 93.50 94 GLN A CA 1
ATOM 686 C C . GLN A 1 94 ? 1.068 -0.756 15.747 1.00 93.50 94 GLN A C 1
ATOM 688 O O . GLN A 1 94 ? 0.939 0.330 16.301 1.00 93.50 94 GLN A O 1
ATOM 693 N N . ASP A 1 95 ? 0.056 -1.376 15.124 1.00 93.31 95 ASP A N 1
ATOM 694 C CA . ASP A 1 95 ? -1.314 -0.850 14.985 1.00 93.31 95 ASP A CA 1
ATOM 695 C C . ASP A 1 95 ? -1.379 0.603 14.457 1.00 93.31 95 ASP A C 1
ATOM 697 O O . ASP A 1 95 ? -2.302 1.380 14.728 1.00 93.31 95 ASP A O 1
ATOM 701 N N . LEU A 1 96 ? -0.396 0.994 13.637 1.00 95.44 96 LEU A N 1
ATOM 702 C CA . LEU A 1 96 ? -0.383 2.321 13.013 1.00 95.44 96 LEU A CA 1
ATOM 703 C C . LEU A 1 96 ? -1.510 2.432 11.975 1.00 95.44 96 LEU A C 1
ATOM 705 O O . LEU A 1 96 ? -2.129 3.487 11.822 1.00 95.44 96 LEU A O 1
ATOM 709 N N . ALA A 1 97 ? -1.812 1.322 11.298 1.00 97.25 97 ALA A N 1
ATOM 710 C CA . ALA A 1 97 ? -2.935 1.173 10.383 1.00 97.25 97 ALA A CA 1
ATOM 711 C C . ALA A 1 97 ? -3.524 -0.240 10.474 1.00 97.25 97 ALA A C 1
ATOM 713 O O . ALA A 1 97 ? -2.813 -1.197 10.774 1.00 97.25 97 ALA A O 1
ATOM 714 N N . GLN A 1 98 ? -4.806 -0.384 10.138 1.00 97.62 98 GLN A N 1
ATOM 715 C CA . GLN A 1 98 ? -5.466 -1.689 10.072 1.00 97.62 98 GLN A CA 1
ATOM 716 C C . GLN A 1 98 ? -5.187 -2.412 8.748 1.00 97.62 98 GLN A C 1
ATOM 718 O O . GLN A 1 98 ? -5.283 -3.640 8.699 1.00 97.62 98 GLN A O 1
ATOM 723 N N . GLY A 1 99 ? -4.817 -1.686 7.690 1.00 98.00 99 GLY A N 1
ATOM 724 C CA . GLY A 1 99 ? -4.448 -2.279 6.408 1.00 98.00 99 GLY A CA 1
ATOM 725 C C . GLY A 1 99 ? -3.381 -1.497 5.654 1.00 98.00 99 GLY A C 1
ATOM 726 O O . GLY A 1 99 ? -3.213 -0.288 5.828 1.00 98.00 99 GLY A O 1
ATOM 727 N N . VAL A 1 100 ? -2.669 -2.204 4.779 1.00 98.62 100 VAL A N 1
ATOM 728 C CA . VAL A 1 100 ? -1.687 -1.622 3.860 1.00 98.62 100 VAL A CA 1
ATOM 729 C C . VAL A 1 100 ? -2.097 -1.935 2.428 1.00 98.62 100 VAL A C 1
ATOM 731 O O . VAL A 1 100 ? -2.237 -3.100 2.056 1.00 98.62 100 VAL A O 1
ATOM 734 N N . LEU A 1 101 ? -2.271 -0.897 1.614 1.00 98.75 101 LEU A N 1
ATOM 735 C CA . LEU A 1 101 ? -2.540 -1.017 0.187 1.00 98.75 101 LEU A CA 1
ATOM 736 C C . LEU A 1 101 ? -1.326 -0.516 -0.597 1.00 98.75 101 LEU A C 1
ATOM 738 O O . LEU A 1 101 ? -0.822 0.577 -0.353 1.00 98.75 101 LEU A O 1
ATOM 742 N N . ILE A 1 102 ? -0.856 -1.309 -1.554 1.00 98.56 102 ILE A N 1
ATOM 743 C CA . ILE A 1 102 ? 0.205 -0.921 -2.482 1.00 98.56 102 ILE A CA 1
ATOM 744 C C . ILE A 1 102 ? -0.379 -0.897 -3.887 1.00 98.56 102 ILE A C 1
ATOM 746 O O . ILE A 1 102 ? -0.940 -1.887 -4.359 1.00 98.56 102 ILE A O 1
ATOM 750 N N . SER A 1 103 ? -0.234 0.241 -4.556 1.00 98.31 103 SER A N 1
ATOM 751 C CA . SER A 1 103 ? -0.670 0.448 -5.927 1.00 98.31 103 SER A CA 1
ATOM 752 C C . SER A 1 103 ? 0.491 0.833 -6.835 1.00 98.31 103 SER A C 1
ATOM 754 O O . SER A 1 103 ? 1.479 1.433 -6.407 1.00 98.31 103 SER A O 1
ATOM 756 N N . GLY A 1 104 ? 0.377 0.521 -8.123 1.00 97.38 104 GLY A N 1
ATOM 757 C CA . GLY A 1 104 ? 1.403 0.897 -9.088 1.00 97.38 104 GLY A CA 1
ATOM 758 C C . GLY A 1 104 ? 0.987 0.802 -10.549 1.00 97.38 104 GLY A C 1
ATOM 759 O O . GLY A 1 104 ? -0.199 0.827 -10.879 1.00 97.38 104 GLY A O 1
ATOM 760 N N . CYS A 1 105 ? 1.998 0.718 -11.416 1.00 97.75 105 CYS A N 1
ATOM 761 C CA . CYS A 1 105 ? 1.858 0.496 -12.857 1.00 97.75 105 CYS A CA 1
ATOM 762 C C . CYS A 1 105 ? 1.023 -0.759 -13.159 1.00 97.75 105 CYS A C 1
ATOM 764 O O . CYS A 1 105 ? 0.969 -1.663 -12.322 1.00 97.75 105 CYS A O 1
ATOM 766 N N . CYS A 1 106 ? 0.448 -0.841 -14.361 1.00 97.12 106 CYS A N 1
ATOM 767 C CA . CYS A 1 106 ? -0.233 -2.045 -14.835 1.00 97.12 106 CYS A CA 1
ATOM 768 C C . CYS A 1 106 ? 0.707 -3.258 -14.837 1.00 97.12 106 CYS A C 1
ATOM 770 O O . CYS A 1 106 ? 1.924 -3.139 -15.025 1.00 97.12 106 CYS A O 1
ATOM 772 N N . GLU A 1 107 ? 0.135 -4.440 -14.638 1.00 93.69 107 GLU A N 1
ATOM 773 C CA . GLU A 1 107 ? 0.861 -5.694 -14.802 1.00 93.69 107 GLU A CA 1
ATOM 774 C C . GLU A 1 107 ? 1.432 -5.801 -16.227 1.00 93.69 107 GLU A C 1
ATOM 776 O O . GLU A 1 107 ? 0.788 -5.408 -17.198 1.00 93.69 107 GLU A O 1
ATOM 781 N N . GLY A 1 108 ? 2.680 -6.260 -16.348 1.00 91.25 108 GLY A N 1
ATOM 782 C CA . GLY A 1 108 ? 3.392 -6.333 -17.630 1.00 91.25 108 GLY A CA 1
ATOM 783 C C . GLY A 1 108 ? 3.896 -4.993 -18.191 1.00 91.25 108 GLY A C 1
ATOM 784 O O . GLY A 1 108 ? 4.732 -5.012 -19.090 1.00 91.25 108 GLY A O 1
ATOM 785 N N . ASP A 1 109 ? 3.471 -3.852 -17.637 1.00 93.94 109 ASP A N 1
ATOM 786 C CA . ASP A 1 109 ? 3.836 -2.501 -18.100 1.00 93.94 109 ASP A CA 1
ATOM 787 C C . ASP A 1 109 ? 4.422 -1.642 -16.965 1.00 93.94 109 ASP A C 1
ATOM 789 O O . ASP A 1 109 ? 4.073 -0.482 -16.738 1.00 93.94 109 ASP A O 1
ATOM 793 N N . CYS A 1 110 ? 5.308 -2.236 -16.162 1.00 95.06 110 CYS A N 1
ATOM 794 C CA . CYS A 1 110 ? 5.991 -1.493 -15.112 1.00 95.06 110 CYS A CA 1
ATOM 795 C C . CYS A 1 110 ? 7.033 -0.546 -15.713 1.00 95.06 110 CYS A C 1
ATOM 797 O O . CYS A 1 110 ? 7.968 -0.990 -16.381 1.00 95.06 110 CYS A O 1
ATOM 799 N N . PHE A 1 111 ? 6.970 0.743 -15.364 1.00 94.81 111 PHE A N 1
ATOM 800 C CA . PHE A 1 111 ? 7.962 1.741 -15.790 1.00 94.81 111 PHE A CA 1
ATOM 801 C C . PHE A 1 111 ? 9.407 1.341 -15.434 1.00 94.81 111 PHE A C 1
ATOM 803 O O . PHE A 1 111 ? 10.360 1.601 -16.167 1.00 94.81 111 PHE A O 1
ATOM 810 N N . HIS A 1 112 ? 9.574 0.630 -14.317 1.00 93.25 112 HIS A N 1
ATOM 811 C CA . HIS A 1 112 ? 10.853 0.079 -13.872 1.00 93.25 112 HIS A CA 1
ATOM 812 C C . HIS A 1 112 ? 11.007 -1.421 -14.163 1.00 93.25 112 HIS A C 1
ATOM 814 O O . HIS A 1 112 ? 11.744 -2.124 -13.468 1.00 93.25 112 HIS A O 1
ATOM 820 N N . ARG A 1 113 ? 10.349 -1.893 -15.228 1.00 92.19 113 ARG A N 1
ATOM 821 C CA . ARG A 1 113 ? 10.360 -3.249 -15.800 1.00 92.19 113 ARG A CA 1
ATOM 822 C C . ARG A 1 113 ? 9.744 -4.329 -14.918 1.00 92.19 113 ARG A C 1
ATOM 824 O O . ARG A 1 113 ? 8.764 -4.936 -15.315 1.00 92.19 113 ARG A O 1
ATOM 831 N N . LEU A 1 114 ? 10.312 -4.574 -13.740 1.00 93.31 114 LEU A N 1
ATOM 832 C CA . LEU A 1 114 ? 9.945 -5.708 -12.878 1.00 93.31 114 LEU A CA 1
ATOM 833 C C . LEU A 1 114 ? 9.464 -5.277 -11.487 1.00 93.31 114 LEU A C 1
ATOM 835 O O . LEU A 1 114 ? 9.371 -6.102 -10.586 1.00 93.31 114 LEU A O 1
ATOM 839 N N . GLY A 1 115 ? 9.207 -3.982 -11.281 1.00 94.62 115 GLY A N 1
ATOM 840 C CA . GLY A 1 115 ? 8.899 -3.427 -9.964 1.00 94.62 115 GLY A CA 1
ATOM 841 C C . GLY A 1 115 ? 7.688 -4.084 -9.301 1.00 94.62 115 GLY A C 1
ATOM 842 O O . GLY A 1 115 ? 7.828 -4.667 -8.230 1.00 94.62 115 GLY A O 1
ATOM 843 N N . ASN A 1 116 ? 6.520 -4.018 -9.941 1.00 96.19 116 ASN A N 1
ATOM 844 C CA . ASN A 1 116 ? 5.296 -4.647 -9.431 1.00 96.19 116 ASN A CA 1
ATOM 845 C C . ASN A 1 116 ? 5.433 -6.174 -9.324 1.00 96.19 116 ASN A C 1
ATOM 847 O O . ASN A 1 116 ? 5.180 -6.715 -8.255 1.00 96.19 116 ASN A O 1
ATOM 851 N N . THR A 1 117 ? 5.984 -6.838 -10.344 1.00 96.88 117 THR A N 1
ATOM 852 C CA . THR A 1 117 ? 6.246 -8.285 -10.324 1.00 96.88 117 THR A CA 1
ATOM 853 C C . THR A 1 117 ? 7.099 -8.709 -9.129 1.00 96.88 117 THR A C 1
ATOM 855 O O . THR A 1 117 ? 6.843 -9.734 -8.507 1.00 96.88 117 THR A O 1
ATOM 858 N N . TRP A 1 118 ? 8.127 -7.938 -8.766 1.00 96.31 118 TRP A N 1
ATOM 859 C CA . TRP A 1 118 ? 8.936 -8.258 -7.589 1.00 96.31 118 TRP A CA 1
ATOM 860 C 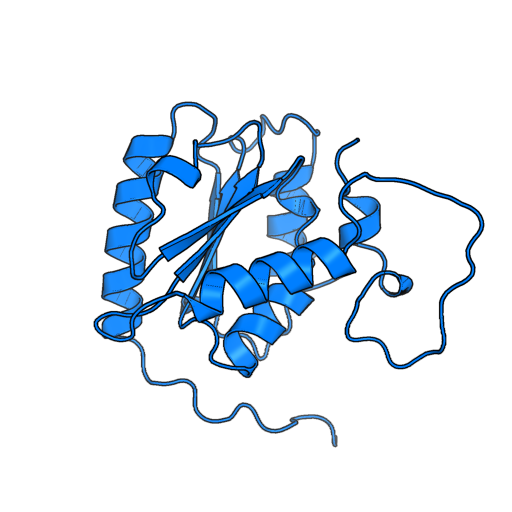C . TRP A 1 118 ? 8.191 -7.993 -6.287 1.00 96.31 118 TRP A C 1
ATOM 862 O O . TRP A 1 118 ? 8.456 -8.697 -5.320 1.00 96.31 118 TRP A O 1
ATOM 872 N N . VAL A 1 119 ? 7.287 -7.013 -6.227 1.00 97.12 119 VAL A N 1
ATOM 873 C CA . VAL A 1 119 ? 6.410 -6.851 -5.058 1.00 97.12 119 VAL A CA 1
ATOM 874 C C . VAL A 1 119 ? 5.511 -8.076 -4.914 1.00 97.12 119 VAL A C 1
ATOM 876 O O . VAL A 1 119 ? 5.492 -8.652 -3.828 1.00 97.12 119 VAL A O 1
ATOM 879 N N . ASP A 1 120 ? 4.875 -8.532 -5.996 1.00 97.38 120 ASP A N 1
ATOM 880 C CA . ASP A 1 120 ? 4.055 -9.750 -5.986 1.00 97.38 120 ASP A CA 1
ATOM 881 C C . ASP A 1 120 ? 4.861 -10.950 -5.483 1.00 97.38 120 ASP A C 1
ATOM 883 O O . ASP A 1 120 ? 4.484 -11.558 -4.487 1.00 97.38 120 ASP A O 1
ATOM 887 N N . GLN A 1 121 ? 6.037 -11.210 -6.068 1.00 97.31 121 GLN A N 1
ATOM 888 C CA . GLN A 1 121 ? 6.908 -12.323 -5.668 1.00 97.31 121 GLN A CA 1
ATOM 889 C C . GLN A 1 121 ? 7.370 -12.234 -4.207 1.00 97.31 121 GLN A C 1
ATOM 891 O O . GLN A 1 121 ? 7.513 -13.243 -3.519 1.00 97.31 121 GLN A O 1
ATOM 896 N N . ARG A 1 122 ? 7.635 -11.030 -3.694 1.00 96.31 122 ARG A N 1
ATOM 897 C CA . ARG A 1 122 ? 7.991 -10.847 -2.279 1.00 96.31 122 ARG A CA 1
ATOM 898 C C . ARG A 1 122 ? 6.807 -11.167 -1.372 1.00 96.31 122 ARG A C 1
ATOM 900 O O . ARG A 1 122 ? 6.988 -11.722 -0.288 1.00 96.31 122 ARG A O 1
ATOM 907 N N . PHE A 1 123 ? 5.595 -10.832 -1.798 1.00 96.62 123 PHE A N 1
ATOM 908 C CA . PHE A 1 123 ? 4.390 -11.016 -1.001 1.00 96.62 123 PHE A CA 1
ATOM 909 C C . PHE A 1 123 ? 3.871 -12.455 -1.120 1.00 96.62 123 PHE A C 1
ATOM 911 O O . PHE A 1 123 ? 3.354 -12.970 -0.133 1.00 96.62 123 PHE A O 1
ATOM 918 N N . SER A 1 124 ? 4.115 -13.149 -2.234 1.00 96.19 124 SER A N 1
ATOM 919 C CA . SER A 1 124 ? 3.859 -14.585 -2.415 1.00 96.19 124 SER A CA 1
ATOM 920 C C . SER A 1 124 ? 4.983 -15.495 -1.901 1.00 96.19 124 SER A C 1
ATOM 922 O O . SER A 1 124 ? 4.865 -16.714 -1.961 1.00 96.19 124 SER A O 1
ATOM 924 N N . MET A 1 125 ? 6.043 -14.920 -1.321 1.00 96.00 125 MET A N 1
ATOM 925 C CA . MET A 1 125 ? 7.206 -15.635 -0.772 1.00 96.00 125 MET A CA 1
ATOM 926 C C . MET A 1 125 ? 8.094 -16.340 -1.815 1.00 96.00 125 MET A C 1
ATOM 928 O O . MET A 1 125 ? 8.892 -17.208 -1.475 1.00 96.00 125 MET A O 1
ATOM 932 N N . GLU A 1 126 ? 8.022 -15.924 -3.075 1.00 96.62 126 GLU A N 1
ATOM 933 C CA . GLU A 1 126 ? 8.852 -16.413 -4.184 1.00 96.62 126 GLU A CA 1
ATOM 934 C C . GLU A 1 126 ? 10.180 -15.651 -4.327 1.00 96.62 126 GLU A C 1
ATOM 936 O O . GLU A 1 126 ? 11.091 -16.096 -5.028 1.00 96.62 126 GLU A O 1
ATOM 941 N N . ARG A 1 127 ? 10.316 -14.483 -3.681 1.00 93.88 127 ARG A N 1
ATOM 942 C CA . ARG A 1 127 ? 11.515 -13.635 -3.779 1.00 93.88 127 ARG A CA 1
ATOM 943 C C . ARG A 1 127 ? 11.854 -12.934 -2.468 1.00 93.88 127 ARG A C 1
ATOM 945 O O . ARG A 1 127 ? 11.010 -12.286 -1.864 1.00 93.88 127 ARG A O 1
ATOM 952 N N . MET A 1 128 ? 13.132 -12.946 -2.086 1.00 91.12 128 MET A N 1
ATOM 953 C CA . MET A 1 128 ? 13.614 -12.158 -0.948 1.00 91.12 128 MET A CA 1
ATOM 954 C C . MET A 1 128 ? 13.696 -10.642 -1.248 1.00 91.12 128 MET A C 1
ATOM 956 O O . MET A 1 128 ? 14.039 -10.246 -2.368 1.00 91.12 128 MET A O 1
ATOM 960 N N . PRO A 1 129 ? 13.470 -9.774 -0.243 1.00 92.69 129 PRO A N 1
ATOM 961 C CA . PRO A 1 129 ? 12.911 -10.086 1.076 1.00 92.69 129 PRO A CA 1
ATOM 962 C C . PRO A 1 129 ? 11.430 -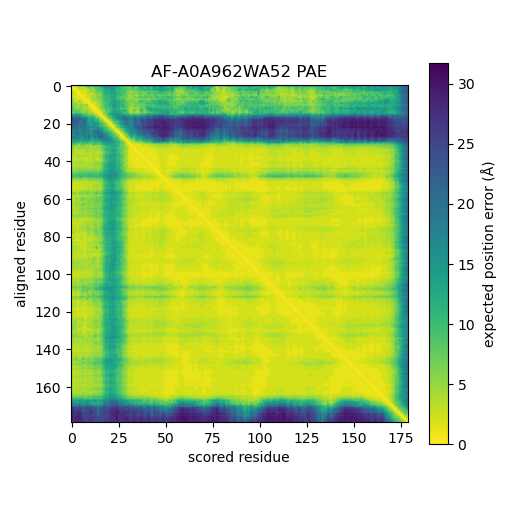10.461 0.983 1.00 92.69 129 PRO A C 1
ATOM 964 O O . PRO A 1 129 ? 10.709 -9.823 0.232 1.00 92.69 129 PRO A O 1
ATOM 967 N N . VAL A 1 130 ? 10.971 -11.456 1.743 1.00 95.00 130 VAL A N 1
ATOM 968 C CA . VAL A 1 130 ? 9.564 -11.894 1.711 1.00 95.00 130 VAL A CA 1
ATOM 969 C C . VAL A 1 130 ? 8.703 -11.166 2.744 1.00 95.00 130 VAL A C 1
ATOM 971 O O . VAL A 1 130 ? 9.195 -10.752 3.797 1.00 95.00 130 VAL A O 1
ATOM 974 N N . LEU A 1 131 ? 7.403 -11.041 2.471 1.00 95.31 131 LEU A N 1
ATOM 975 C CA . LEU A 1 131 ? 6.419 -10.657 3.482 1.00 95.31 131 LEU A CA 1
ATOM 976 C C . LEU A 1 131 ? 6.252 -11.809 4.480 1.00 95.31 131 LEU A C 1
ATOM 978 O O . LEU A 1 131 ? 5.926 -12.931 4.085 1.00 95.31 131 LEU A O 1
ATOM 982 N N . ARG A 1 132 ? 6.497 -11.528 5.766 1.00 92.69 132 ARG A N 1
ATOM 983 C CA . ARG A 1 132 ? 6.485 -12.545 6.826 1.00 92.69 132 ARG A CA 1
ATOM 984 C C . ARG A 1 132 ? 5.125 -13.244 6.901 1.00 92.69 132 ARG A C 1
ATOM 986 O O . ARG A 1 132 ? 4.088 -12.598 6.802 1.00 92.69 132 ARG A O 1
ATOM 993 N N . THR A 1 133 ? 5.133 -14.552 7.144 1.00 92.12 133 THR A N 1
ATOM 994 C CA . THR A 1 133 ? 3.927 -15.401 7.225 1.00 92.12 133 THR A CA 1
ATOM 995 C C . THR A 1 133 ? 2.939 -14.969 8.306 1.00 92.12 133 THR A C 1
ATOM 997 O O . THR A 1 133 ? 1.742 -15.145 8.127 1.00 92.12 133 THR A O 1
ATOM 1000 N N . ARG A 1 134 ? 3.433 -14.365 9.393 1.00 90.94 134 ARG A N 1
ATOM 1001 C CA . ARG A 1 134 ? 2.626 -13.796 10.485 1.00 90.94 134 ARG A CA 1
ATOM 1002 C C . ARG A 1 134 ? 1.747 -12.610 10.071 1.00 90.94 134 ARG A C 1
ATOM 1004 O O . ARG A 1 134 ? 0.864 -12.235 10.829 1.00 90.94 134 ARG A O 1
ATOM 1011 N N . VAL A 1 135 ? 2.025 -11.976 8.928 1.00 93.88 135 VAL A N 1
ATOM 1012 C CA . VAL A 1 135 ? 1.229 -10.846 8.441 1.00 93.88 135 VAL A CA 1
ATOM 1013 C C . VAL A 1 135 ? -0.069 -11.384 7.831 1.00 93.88 135 VAL A C 1
ATOM 1015 O O . VAL A 1 135 ? 0.011 -12.116 6.837 1.00 93.88 135 VAL A O 1
ATOM 1018 N N . PRO A 1 136 ? -1.252 -11.017 8.365 1.00 94.19 136 PRO A N 1
ATOM 1019 C CA . PRO A 1 136 ? -2.523 -11.469 7.810 1.00 94.19 136 PRO A CA 1
ATOM 1020 C C . PRO A 1 136 ? -2.703 -10.938 6.389 1.00 94.19 136 PRO A C 1
ATOM 1022 O O . PRO A 1 136 ? -2.548 -9.740 6.131 1.00 94.19 136 PRO A O 1
ATOM 1025 N N . ARG A 1 137 ? -2.989 -11.834 5.444 1.00 94.12 137 ARG A N 1
ATOM 1026 C CA . ARG A 1 137 ? -3.015 -11.503 4.011 1.00 94.12 137 ARG A CA 1
ATOM 1027 C C . ARG A 1 137 ? -4.204 -10.624 3.660 1.00 94.12 137 ARG A C 1
ATOM 1029 O O . ARG A 1 137 ? -4.078 -9.746 2.820 1.00 94.12 137 ARG A O 1
ATOM 1036 N N . GLU A 1 138 ? -5.305 -10.786 4.375 1.00 95.69 138 GLU A N 1
ATOM 1037 C CA . GLU A 1 138 ? -6.496 -9.949 4.302 1.00 95.69 138 GLU A CA 1
ATOM 1038 C C . GLU A 1 138 ? -6.247 -8.494 4.728 1.00 95.69 138 GLU A C 1
ATOM 1040 O O . GLU A 1 138 ? -7.054 -7.632 4.410 1.00 95.69 138 GLU A O 1
ATOM 1045 N N . ARG A 1 139 ? -5.124 -8.185 5.396 1.00 97.44 139 ARG A N 1
ATOM 1046 C CA . ARG A 1 139 ? -4.730 -6.811 5.768 1.00 97.44 139 ARG A CA 1
ATOM 1047 C C . ARG A 1 139 ? -3.764 -6.166 4.782 1.00 97.44 139 ARG A C 1
ATOM 1049 O O . ARG A 1 139 ? -3.286 -5.054 5.016 1.00 97.44 139 ARG A O 1
ATOM 1056 N N . VAL A 1 140 ? -3.473 -6.842 3.675 1.00 98.06 140 VAL A N 1
ATOM 1057 C CA . VAL A 1 140 ? -2.521 -6.384 2.669 1.00 98.06 140 VAL A CA 1
ATOM 1058 C C . VAL A 1 140 ? -3.139 -6.504 1.285 1.00 98.06 140 VAL A C 1
ATOM 1060 O O . VAL A 1 140 ? -3.524 -7.587 0.856 1.00 98.06 140 VAL A O 1
ATOM 1063 N N . ARG A 1 141 ? -3.198 -5.396 0.547 1.00 98.19 141 ARG A N 1
ATOM 1064 C CA . ARG A 1 141 ? -3.805 -5.366 -0.786 1.00 98.19 141 ARG A CA 1
ATOM 1065 C C . ARG A 1 141 ? -2.829 -4.826 -1.826 1.00 98.19 141 ARG A C 1
ATOM 1067 O O . ARG A 1 141 ? -2.288 -3.738 -1.666 1.00 98.19 141 ARG A O 1
ATOM 1074 N N . LEU A 1 142 ? -2.625 -5.578 -2.907 1.00 98.50 142 LEU A N 1
ATOM 1075 C CA . LEU A 1 142 ? -1.830 -5.160 -4.068 1.00 98.50 142 LEU A CA 1
ATOM 1076 C C . LEU A 1 142 ? -2.760 -4.846 -5.245 1.00 98.50 142 LEU A C 1
ATOM 1078 O O . LEU A 1 142 ? -3.668 -5.633 -5.532 1.00 98.50 142 LEU A O 1
ATOM 1082 N N . ARG A 1 143 ? -2.563 -3.702 -5.914 1.00 98.19 143 ARG A N 1
ATOM 1083 C CA . ARG A 1 143 ? -3.359 -3.283 -7.083 1.00 98.19 143 ARG A CA 1
ATOM 1084 C C . ARG A 1 143 ? -2.517 -2.613 -8.174 1.00 98.19 143 ARG A C 1
ATOM 1086 O O . ARG A 1 143 ? -1.977 -1.526 -8.009 1.00 98.19 143 ARG A O 1
ATOM 1093 N N . TRP A 1 144 ? -2.465 -3.232 -9.347 1.00 98.31 144 TRP A N 1
ATOM 1094 C CA . TRP A 1 144 ? -1.662 -2.782 -10.489 1.00 98.31 144 TRP A CA 1
ATOM 1095 C C . TRP A 1 144 ? -2.541 -2.086 -11.531 1.00 98.31 144 TRP A C 1
ATOM 1097 O O . TRP A 1 144 ? -2.921 -2.678 -12.535 1.00 98.31 144 TRP A O 1
ATOM 1107 N N . LEU A 1 145 ? -2.928 -0.838 -11.248 1.00 97.94 145 LEU A N 1
ATOM 1108 C CA . LEU A 1 145 ? -3.993 -0.130 -11.980 1.00 97.94 145 LEU A CA 1
ATOM 1109 C C . LEU A 1 145 ? -3.487 0.884 -13.022 1.00 97.94 145 LEU A C 1
ATOM 1111 O O . LEU A 1 145 ? -4.277 1.370 -13.831 1.00 97.94 145 LEU A O 1
ATOM 1115 N N . GLY A 1 146 ? -2.193 1.217 -13.004 1.00 97.25 146 GLY A N 1
ATOM 1116 C CA . GLY A 1 146 ? -1.590 2.170 -13.939 1.00 97.25 146 GLY A CA 1
ATOM 1117 C C . GLY A 1 146 ? -2.058 3.617 -13.759 1.00 97.25 146 GLY A C 1
ATOM 1118 O O . GLY A 1 146 ? -2.849 3.937 -12.875 1.00 97.25 146 GLY A O 1
ATOM 1119 N N . ALA A 1 147 ? -1.558 4.513 -14.612 1.00 96.81 147 ALA A N 1
ATOM 1120 C CA . ALA A 1 147 ? -1.780 5.959 -14.489 1.00 96.81 147 ALA A CA 1
ATOM 1121 C C . ALA A 1 147 ? -3.256 6.387 -14.600 1.00 96.81 147 ALA A C 1
ATOM 1123 O O . ALA A 1 147 ? -3.679 7.351 -13.969 1.00 96.81 147 ALA A O 1
ATOM 1124 N N . GLN A 1 148 ? -4.065 5.642 -15.358 1.00 96.88 148 GLN A N 1
ATOM 1125 C CA . GLN A 1 148 ? -5.503 5.906 -15.522 1.00 96.88 148 GLN A CA 1
ATOM 1126 C C . GLN A 1 148 ? -6.355 5.260 -14.409 1.00 96.88 148 GLN A C 1
ATOM 1128 O O . GLN A 1 148 ? -7.585 5.344 -14.417 1.00 96.88 148 GLN A O 1
ATOM 1133 N N . GLY A 1 149 ? -5.70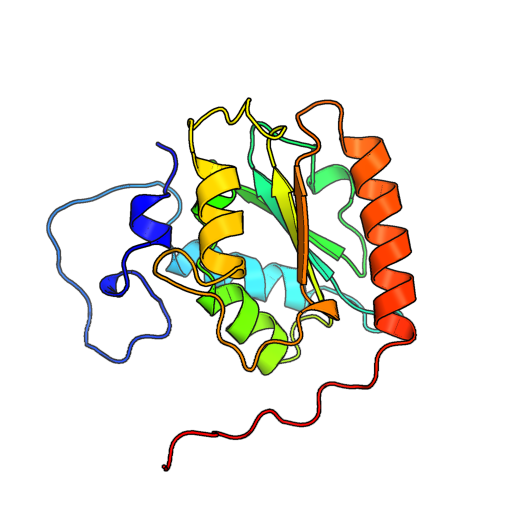5 4.594 -13.451 1.00 97.31 149 GLY A N 1
ATOM 1134 C CA . GLY A 1 149 ? -6.323 3.750 -12.441 1.00 97.31 149 GLY A CA 1
ATOM 1135 C C . GLY A 1 149 ? -6.918 4.477 -11.239 1.00 97.31 149 GLY A C 1
ATOM 1136 O O . GLY A 1 149 ? -7.563 3.825 -10.423 1.00 97.31 149 GLY A O 1
ATOM 1137 N N . THR A 1 150 ? -6.757 5.798 -11.099 1.00 97.88 150 THR A N 1
ATOM 1138 C CA . THR A 1 150 ? -7.108 6.534 -9.866 1.00 97.88 150 THR A CA 1
ATOM 1139 C C . THR A 1 150 ? -8.554 6.310 -9.412 1.00 97.88 150 THR A C 1
ATOM 1141 O O . THR A 1 150 ? -8.795 6.026 -8.242 1.00 97.88 150 THR A O 1
ATOM 1144 N N . ARG A 1 151 ? -9.533 6.329 -10.331 1.00 97.94 151 ARG A N 1
ATOM 1145 C CA . ARG A 1 151 ? -10.943 6.058 -9.975 1.00 97.94 151 ARG A CA 1
ATOM 1146 C C . ARG A 1 151 ? -11.176 4.619 -9.516 1.00 97.94 151 ARG A C 1
ATOM 1148 O O . ARG A 1 151 ? -12.030 4.381 -8.669 1.00 97.94 151 ARG A O 1
ATOM 1155 N N . ALA A 1 152 ? -10.472 3.658 -10.111 1.00 98.38 152 ALA A N 1
ATOM 1156 C CA . ALA A 1 152 ? -10.542 2.267 -9.678 1.00 98.38 152 ALA A CA 1
ATOM 1157 C C . ALA A 1 152 ? -9.883 2.101 -8.304 1.00 98.38 152 ALA A C 1
ATOM 1159 O O . ALA A 1 152 ? -10.457 1.456 -7.436 1.00 98.38 152 ALA A O 1
ATOM 1160 N N . LEU A 1 153 ? -8.751 2.770 -8.075 1.00 98.56 153 LEU A N 1
ATOM 1161 C CA . LEU A 1 153 ? -8.048 2.750 -6.798 1.00 98.56 153 LEU A CA 1
ATOM 1162 C C . LEU A 1 153 ? -8.890 3.349 -5.665 1.00 98.56 153 LEU A C 1
ATOM 1164 O O . LEU A 1 153 ? -8.907 2.804 -4.569 1.00 98.56 153 LEU A O 1
ATOM 1168 N N . GLN A 1 154 ? -9.636 4.424 -5.931 1.00 98.44 154 GLN A N 1
ATOM 1169 C CA . GLN A 1 154 ? -10.554 5.003 -4.950 1.00 98.44 154 GLN A CA 1
ATOM 1170 C C . GLN A 1 154 ? -11.636 3.999 -4.520 1.00 98.44 154 GLN A C 1
ATOM 1172 O O . GLN A 1 154 ? -11.932 3.891 -3.333 1.00 98.44 154 GLN A O 1
ATOM 1177 N N . ARG A 1 155 ? -12.203 3.236 -5.467 1.00 98.50 155 ARG A N 1
ATOM 1178 C CA . ARG A 1 155 ? -13.172 2.172 -5.150 1.00 98.50 155 ARG A CA 1
ATOM 1179 C C . ARG A 1 155 ? -12.531 1.054 -4.337 1.00 98.50 155 ARG A C 1
ATOM 1181 O O . ARG A 1 155 ? -13.093 0.650 -3.329 1.00 98.50 155 ARG A O 1
ATOM 1188 N N . GLU A 1 156 ? -11.334 0.629 -4.730 1.00 98.44 156 GLU A N 1
ATOM 1189 C CA . GLU A 1 156 ? -10.570 -0.393 -4.011 1.00 98.44 156 GLU A CA 1
ATOM 1190 C C . GLU A 1 156 ? -10.271 0.007 -2.566 1.00 98.44 156 GLU A C 1
ATOM 1192 O O . GLU A 1 156 ? -10.358 -0.834 -1.680 1.00 98.44 156 GLU A O 1
ATOM 1197 N N . VAL A 1 157 ? -9.957 1.279 -2.304 1.00 98.56 157 VAL A N 1
ATOM 1198 C CA . VAL A 1 157 ? -9.745 1.777 -0.937 1.00 98.56 157 VAL A CA 1
ATOM 1199 C C . VAL A 1 157 ? -11.028 1.710 -0.112 1.00 98.56 157 VAL A C 1
ATOM 1201 O O . VAL A 1 157 ? -10.983 1.230 1.016 1.00 98.56 157 VAL A O 1
ATOM 1204 N N . VAL A 1 158 ? -12.171 2.122 -0.670 1.00 98.25 158 VAL A N 1
ATOM 1205 C CA . VAL A 1 158 ? -13.472 2.049 0.021 1.00 98.25 158 VAL A CA 1
ATOM 1206 C C . VAL A 1 158 ? -13.857 0.600 0.326 1.00 98.25 158 VAL A C 1
ATOM 1208 O O . VAL A 1 158 ? -14.261 0.282 1.444 1.00 98.25 158 VAL A O 1
ATOM 1211 N N . GLU A 1 159 ? -13.711 -0.294 -0.652 1.00 98.44 159 GLU A N 1
ATOM 1212 C CA . GLU A 1 159 ? -13.985 -1.722 -0.477 1.00 98.44 159 GLU A CA 1
ATOM 1213 C C . GLU A 1 159 ? -13.061 -2.340 0.572 1.00 98.44 159 GLU A C 1
ATOM 1215 O O . GLU A 1 159 ? -13.526 -3.044 1.468 1.00 98.44 159 GLU A O 1
ATOM 1220 N N . PHE A 1 160 ? -11.768 -2.019 0.510 1.00 98.56 160 PHE A N 1
ATOM 1221 C CA . PHE A 1 160 ? -10.793 -2.514 1.468 1.00 98.56 160 PHE A CA 1
ATOM 1222 C C . PHE A 1 160 ? -11.084 -2.023 2.886 1.00 98.56 160 PHE A C 1
ATOM 1224 O O . PHE A 1 160 ? -11.038 -2.803 3.829 1.00 98.56 160 PHE A O 1
ATOM 1231 N N . GLN A 1 161 ? -11.448 -0.751 3.048 1.00 97.56 161 GLN A N 1
ATOM 1232 C CA . GLN A 1 161 ? -11.794 -0.184 4.347 1.00 97.56 161 GLN A CA 1
ATOM 1233 C C . GLN A 1 161 ? -13.026 -0.858 4.961 1.00 97.56 161 GLN A C 1
ATOM 1235 O O . GLN A 1 161 ? -13.045 -1.106 6.166 1.00 97.56 161 GLN A O 1
ATOM 1240 N N . ARG A 1 162 ? -14.023 -1.213 4.139 1.00 97.62 162 ARG A N 1
ATOM 1241 C CA . ARG A 1 162 ? -15.188 -1.989 4.583 1.00 97.62 162 ARG A CA 1
ATOM 1242 C C . ARG A 1 162 ? -14.785 -3.383 5.060 1.00 97.62 162 ARG A C 1
ATOM 1244 O O . ARG A 1 162 ? -15.176 -3.782 6.148 1.00 97.62 162 ARG A O 1
ATOM 1251 N N . GLU A 1 163 ? -13.978 -4.102 4.284 1.00 97.75 163 GLU A N 1
ATOM 1252 C CA . GLU A 1 163 ? -13.491 -5.434 4.675 1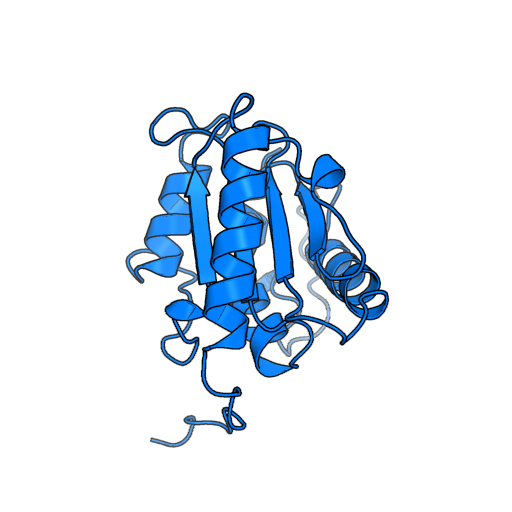.00 97.75 163 GLU A CA 1
ATOM 1253 C C . GLU A 1 163 ? -12.665 -5.388 5.969 1.00 97.75 163 GLU A C 1
ATOM 1255 O O . GLU A 1 163 ? -12.808 -6.249 6.834 1.00 97.75 163 GLU A O 1
ATOM 1260 N N . LEU A 1 164 ? -11.845 -4.348 6.152 1.00 97.00 164 LEU A N 1
ATOM 1261 C CA . LEU A 1 164 ? -11.073 -4.141 7.379 1.00 97.00 164 LEU A CA 1
ATOM 1262 C C . LEU A 1 164 ? -11.950 -3.842 8.601 1.00 97.00 164 LEU A C 1
ATOM 1264 O O . LEU A 1 164 ? -11.535 -4.154 9.715 1.00 97.00 164 LEU A O 1
ATOM 1268 N N . ALA A 1 165 ? -13.127 -3.239 8.413 1.00 95.38 165 ALA A N 1
ATOM 1269 C CA . ALA A 1 165 ? -14.078 -2.984 9.496 1.00 95.38 165 ALA A CA 1
ATOM 1270 C C . ALA A 1 165 ? -14.754 -4.276 9.982 1.00 95.38 165 ALA A C 1
ATOM 1272 O O . ALA A 1 165 ? -15.146 -4.368 11.143 1.00 95.38 165 ALA A O 1
ATOM 1273 N N . GLU A 1 166 ? -14.880 -5.266 9.098 1.00 93.94 166 GLU A N 1
ATOM 1274 C CA . GLU A 1 166 ? -15.447 -6.585 9.393 1.00 93.94 166 GLU A CA 1
ATOM 1275 C C . 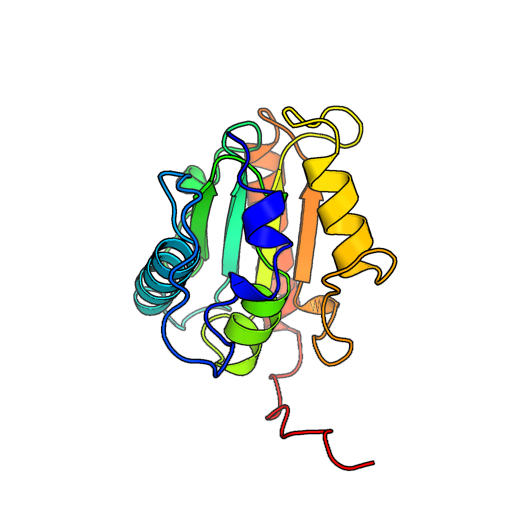GLU A 1 166 ? -14.382 -7.583 9.887 1.00 93.94 166 GLU A C 1
ATOM 1277 O O . GLU A 1 166 ? -14.714 -8.602 10.497 1.00 93.94 166 GLU A O 1
ATOM 1282 N N . ALA A 1 167 ? -13.099 -7.296 9.648 1.00 90.19 167 ALA A N 1
ATOM 1283 C CA . ALA A 1 167 ? -11.992 -8.151 10.054 1.00 90.19 167 ALA A CA 1
ATOM 1284 C C . ALA A 1 167 ? -11.786 -8.150 11.585 1.00 90.19 167 ALA A C 1
ATOM 1286 O O . ALA A 1 167 ? -11.840 -7.095 12.225 1.00 90.19 167 ALA A O 1
ATOM 1287 N N . PRO A 1 168 ? -11.464 -9.308 12.194 1.00 83.00 168 PRO A N 1
ATOM 1288 C CA . PRO A 1 168 ? -11.159 -9.379 13.620 1.00 83.00 168 PRO A CA 1
ATOM 1289 C C . PRO A 1 168 ? -9.937 -8.520 13.950 1.00 83.00 168 PRO A C 1
ATOM 1291 O O . PRO A 1 168 ? -8.991 -8.458 13.162 1.00 83.00 168 PRO A O 1
ATOM 1294 N N . ALA A 1 169 ? -9.938 -7.872 15.119 1.00 77.06 169 ALA A N 1
ATOM 1295 C CA . ALA A 1 169 ? -8.805 -7.075 15.587 1.00 77.06 169 ALA A CA 1
ATOM 1296 C C . ALA A 1 169 ? -7.498 -7.887 15.552 1.00 77.06 169 ALA A C 1
ATOM 1298 O O . ALA A 1 169 ? -7.500 -9.097 15.791 1.00 77.06 169 ALA A O 1
ATOM 1299 N N . LEU A 1 170 ? -6.380 -7.219 15.251 1.00 74.19 170 LEU A N 1
ATOM 1300 C CA . LEU A 1 170 ? -5.061 -7.829 15.400 1.00 74.19 170 LEU A CA 1
ATOM 1301 C C . LEU A 1 170 ? -4.851 -8.125 16.886 1.00 74.19 170 LEU A C 1
ATOM 1303 O O . LEU A 1 170 ? -4.708 -7.208 17.685 1.00 74.19 170 LEU A O 1
ATOM 1307 N N . ILE A 1 171 ? -4.881 -9.402 17.256 1.00 64.50 171 ILE A N 1
ATOM 1308 C CA . ILE A 1 171 ? -4.425 -9.847 18.573 1.00 64.50 171 ILE A CA 1
ATOM 1309 C C . ILE A 1 171 ? -2.900 -9.775 18.538 1.00 64.50 171 ILE A C 1
ATOM 1311 O O . ILE A 1 171 ? -2.315 -10.170 17.524 1.00 64.50 171 ILE A O 1
ATOM 1315 N N . ASP A 1 172 ? -2.289 -9.237 19.600 1.00 54.91 172 ASP A N 1
ATOM 1316 C CA . ASP A 1 172 ? -0.845 -9.035 19.714 1.00 54.91 172 ASP A CA 1
ATOM 1317 C C . ASP A 1 172 ? -0.090 -10.234 19.142 1.00 54.91 172 ASP A C 1
ATOM 1319 O O . ASP A 1 172 ? -0.122 -11.348 19.665 1.00 54.91 172 ASP A O 1
ATOM 1323 N N . LEU A 1 173 ? 0.562 -10.001 18.002 1.00 55.16 173 LEU A N 1
ATOM 1324 C CA . LEU A 1 173 ? 1.417 -10.980 17.354 1.00 55.16 173 LEU A CA 1
ATOM 1325 C C . LEU A 1 173 ? 2.734 -11.040 18.149 1.00 55.16 173 LEU A C 1
ATOM 1327 O O . LEU A 1 173 ? 3.774 -10.614 17.632 1.00 55.16 173 LEU A O 1
ATOM 1331 N N . GLU A 1 174 ? 2.666 -11.468 19.413 1.00 48.00 174 GLU A N 1
ATOM 1332 C CA . GLU A 1 174 ? 3.827 -11.735 20.261 1.00 48.00 174 GLU A CA 1
ATOM 1333 C C . GLU A 1 174 ? 4.678 -12.853 19.638 1.00 48.00 174 GLU A C 1
ATOM 1335 O O . GLU A 1 174 ? 4.182 -13.764 18.970 1.00 48.00 174 GLU A O 1
ATOM 1340 N N . ASP A 1 175 ? 5.993 -12.704 19.788 1.00 41.88 175 ASP A N 1
ATOM 1341 C CA . ASP A 1 175 ? 7.058 -13.440 19.108 1.00 41.88 175 ASP A CA 1
ATOM 1342 C C . ASP A 1 175 ? 6.861 -14.966 19.059 1.00 41.88 175 ASP A C 1
ATOM 1344 O O . ASP A 1 175 ? 7.188 -15.695 19.995 1.00 41.88 175 ASP A O 1
ATOM 1348 N N . VAL A 1 176 ? 6.491 -15.490 17.886 1.00 44.06 176 VAL A N 1
ATOM 1349 C CA . VAL A 1 176 ? 6.831 -16.870 17.502 1.00 44.06 176 VAL A CA 1
ATOM 1350 C C . VAL A 1 176 ? 8.290 -16.879 17.030 1.00 44.06 176 VAL A C 1
ATOM 1352 O O . VAL A 1 176 ? 8.591 -17.031 15.848 1.00 44.06 176 VAL A O 1
ATOM 1355 N N . SER A 1 177 ? 9.218 -16.647 17.957 1.00 40.53 177 SER A N 1
ATOM 1356 C CA . SER A 1 177 ? 10.653 -16.869 17.762 1.00 40.53 177 SER A CA 1
ATOM 1357 C C . SER A 1 177 ? 11.242 -17.549 18.993 1.00 40.53 177 SER A C 1
ATOM 1359 O O . SER A 1 177 ? 12.015 -16.964 19.747 1.00 40.53 177 SER A O 1
ATOM 1361 N N . SER A 1 178 ? 10.827 -18.794 19.216 1.00 38.50 178 SER A N 1
ATOM 1362 C CA . SER A 1 178 ? 11.517 -19.797 20.034 1.00 38.50 178 SER A CA 1
ATOM 1363 C C . SER A 1 178 ? 10.975 -21.171 19.639 1.00 38.50 178 SER A C 1
ATOM 1365 O O . SER A 1 178 ? 9.930 -21.597 20.125 1.00 38.50 178 SER A O 1
ATOM 1367 N N . GLY A 1 179 ? 11.659 -21.820 18.697 1.00 32.88 179 GLY A N 1
ATOM 1368 C CA . GLY A 1 179 ? 11.349 -23.153 18.179 1.00 32.88 179 GLY A CA 1
ATOM 1369 C C . GLY A 1 179 ? 12.313 -23.540 17.076 1.00 32.88 179 GLY A C 1
ATOM 1370 O O . GLY A 1 179 ? 12.220 -22.907 16.003 1.00 32.88 179 GLY A O 1
#

Mean predicted aligned error: 6.73 Å

Radius of gyration: 15.71 Å; Cα contacts (8 Å, |Δi|>4): 302; chains: 1; bounding box: 46×36×38 Å

Secondary structure (DSSP, 8-state):
---HHHHH-GGG-TT--SS----S----SS-HHHHHHHHHHHHTT--SSS--EEEEEETTSS-GGGG--SSEEEEEES-GGGS-HHHHHHHHHTTS-SEEEEEESPTT-BTTBSHHHHHHHHHTTSSSSPPPTTS-GGGEEEEE--GGGHHHHHHHHHHHHHHHHHSPP----------

Sequence (179 aa):
SCGICAGACPSSSPFRHVDELTTGISIPELHIKELLARTEASLAKLSSDQPRIMLYGCDHGSVVQDIQSSTVAAISMPCAALVPPAFVDYVLRQDLAQGVLISGCCEGDCFHRLGNTWVDQRFSMERMPVLRTRVPRERVRLRWLGAQGTRALQREVVEFQRELAEAPALIDLEDVSSG

pLDDT: mean 87.13, std 16.95, range [32.88, 98.75]

Nearest PDB structures (foldseek):
  5odq-assembly1_D  TM=7.965E-01  e=6.390E-07  Methanothermococcus thermolithotrophicus DSM 2095
  7bkb-assembly1_F  TM=6.750E-01  e=7.667E-05  Methanospirillum hungatei JF-1
  4wxb-assembly2_B  TM=3.517E-01  e=1.432E-01  Streptococcus thermophilus CNRZ1066
  8t1a-assembly2_B  TM=2.851E-01  e=5.109E+00  Mycobacterium tuberculosis H37Rv
  1qvr-assembly1_A  TM=2.387E-01  e=7.987E+00  Thermus thermophilus